Protein AF-A0A353G439-F1 (afdb_monomer)

Solvent-accessible surface area (backbone atoms only — not comparable to full-atom values): 20086 Å² total; per-residue (Å²): 142,87,86,81,82,80,86,76,83,89,72,78,93,65,82,60,72,50,74,64,56,50,52,54,50,43,71,48,48,60,77,42,86,44,62,71,59,38,30,49,54,50,40,60,53,49,71,49,45,59,80,90,46,37,65,60,53,50,52,52,36,30,49,36,30,75,79,47,59,76,86,71,55,70,69,58,52,60,72,68,61,80,51,71,68,58,51,54,52,49,53,51,50,39,49,52,51,17,44,70,47,96,51,65,31,35,32,37,30,24,46,76,81,19,54,46,61,47,54,44,51,17,47,21,67,46,69,72,24,46,78,47,33,41,51,36,52,34,74,39,56,65,52,30,35,78,74,33,40,55,72,58,50,35,48,76,29,69,65,12,44,40,53,58,31,66,43,89,64,34,27,30,27,73,36,58,40,59,47,42,78,66,53,30,50,48,30,62,52,51,51,39,47,41,36,38,24,34,40,37,45,49,40,26,50,56,54,45,51,55,46,55,44,53,54,63,74,73,53,92,58,65,81,62,46,39,40,66,71,72,56,65,88,62,50,76,76,49,56,69,68,61,45,53,46,51,48,40,73,67,41,46,65,51,53,51,48,32,55,40,24,42,53,50,36,37,76,71,65,58,40,82,64,46,82,39,41,28,73,63,40,69,65,41,57,40,60,60,43,25,48,57,48,38,64,73,68,67,54,91,85,58,62,56,62,50,36,16,50,37,68,64,59,57,90,54,25,73,83,48,66,44,82,80,85,70,81,71,66,26,74,75,53,54,66,71,54,50,52,52,45,50,59,57,52,59,77,45,60,90,74,48,88,57,43,65,42,72,71,108

Structure (mmCIF, N/CA/C/O backbone):
data_AF-A0A353G439-F1
#
_entry.id   AF-A0A353G439-F1
#
loop_
_atom_site.group_PDB
_atom_site.id
_atom_site.type_symbol
_atom_site.label_atom_id
_atom_site.label_alt_id
_atom_site.label_comp_id
_atom_site.label_asym_id
_atom_site.label_entity_id
_atom_site.label_seq_id
_atom_site.pdbx_PDB_ins_code
_atom_site.Cartn_x
_atom_site.Cartn_y
_atom_site.Cartn_z
_atom_site.occupancy
_atom_site.B_iso_or_equiv
_atom_site.auth_seq_id
_atom_site.auth_comp_id
_atom_site.auth_asym_id
_atom_site.auth_atom_id
_atom_site.pdbx_PDB_model_num
ATOM 1 N N . MET A 1 1 ? -25.178 8.206 33.529 1.00 35.28 1 MET A N 1
ATOM 2 C CA . MET A 1 1 ? -24.673 9.279 34.412 1.00 35.28 1 MET A CA 1
ATOM 3 C C . MET A 1 1 ? -23.913 10.261 33.529 1.00 35.28 1 MET A C 1
ATOM 5 O O . MET A 1 1 ? -22.752 10.033 33.247 1.00 35.28 1 MET A O 1
ATOM 9 N N . ASN A 1 2 ? -24.613 11.267 33.000 1.00 40.41 2 ASN A N 1
ATOM 10 C CA . ASN A 1 2 ? -24.097 12.277 32.068 1.00 40.41 2 ASN A CA 1
ATOM 11 C C . ASN A 1 2 ? -24.432 13.646 32.660 1.00 40.41 2 ASN A C 1
ATOM 13 O O . ASN A 1 2 ? -25.594 14.045 32.604 1.00 40.41 2 ASN A O 1
ATOM 17 N N . LYS A 1 3 ? -23.462 14.350 33.251 1.00 44.62 3 LYS A N 1
ATOM 18 C CA . LYS A 1 3 ? -23.609 15.774 33.579 1.00 44.62 3 LYS A CA 1
ATOM 19 C C . LYS A 1 3 ? -22.271 16.506 33.467 1.00 44.62 3 LYS A C 1
ATOM 21 O O . LYS A 1 3 ? -21.298 16.107 34.090 1.00 44.62 3 LYS A O 1
ATOM 26 N N . HIS A 1 4 ? -22.349 17.617 32.731 1.00 39.75 4 HIS A N 1
ATOM 27 C CA . HIS A 1 4 ? -21.435 18.761 32.653 1.00 39.75 4 HIS A CA 1
ATOM 28 C C . HIS A 1 4 ? -20.264 18.678 31.670 1.00 39.75 4 HIS A C 1
ATOM 30 O O . HIS A 1 4 ? -19.109 18.594 32.055 1.00 39.75 4 HIS A O 1
ATOM 36 N N . ILE A 1 5 ? -20.595 18.875 30.389 1.00 48.25 5 ILE A N 1
ATOM 37 C CA . ILE A 1 5 ? -19.750 19.676 29.495 1.00 48.25 5 ILE A CA 1
ATOM 38 C C . ILE A 1 5 ? -20.091 21.145 29.798 1.00 48.25 5 ILE A C 1
ATOM 40 O O . ILE A 1 5 ? -21.263 21.532 29.742 1.00 48.25 5 ILE A O 1
ATOM 44 N N . GLY A 1 6 ? -19.100 21.931 30.221 1.00 42.38 6 GLY A N 1
ATOM 45 C CA . GLY A 1 6 ? -19.269 23.333 30.605 1.00 42.38 6 GLY A CA 1
ATOM 46 C C . GLY A 1 6 ? -19.751 24.201 29.439 1.00 42.38 6 GLY A C 1
ATOM 47 O O . GLY A 1 6 ? -19.203 24.146 28.341 1.00 42.38 6 GLY A O 1
ATOM 48 N N . ARG A 1 7 ? -20.789 25.014 29.679 1.00 41.69 7 ARG A N 1
ATOM 49 C CA . ARG A 1 7 ? -21.275 26.024 28.727 1.00 41.69 7 ARG A CA 1
ATOM 50 C C . ARG A 1 7 ? -20.233 27.135 28.586 1.00 41.69 7 ARG A C 1
ATOM 52 O O . ARG A 1 7 ? -20.019 27.901 29.522 1.00 41.69 7 ARG A O 1
ATOM 59 N N . ILE A 1 8 ? -19.629 27.235 27.406 1.00 48.81 8 ILE A N 1
ATOM 60 C CA . ILE A 1 8 ? -18.858 28.403 26.973 1.00 48.81 8 ILE A CA 1
ATOM 61 C C . ILE A 1 8 ? -19.864 29.497 26.581 1.00 48.81 8 ILE A C 1
ATOM 63 O O . ILE A 1 8 ? -20.831 29.233 25.868 1.00 48.81 8 ILE A O 1
ATOM 67 N N . GLY A 1 9 ? -19.681 30.703 27.122 1.00 47.03 9 GLY A N 1
ATOM 68 C CA . GLY A 1 9 ? -20.583 31.840 26.943 1.00 47.03 9 GLY A CA 1
ATOM 69 C C . GLY A 1 9 ? -20.563 32.436 25.531 1.00 47.03 9 GLY A C 1
ATOM 70 O O . GLY A 1 9 ? -19.528 32.443 24.871 1.00 47.03 9 GLY A O 1
ATOM 71 N N . PHE A 1 10 ? -21.723 32.988 25.154 1.00 46.75 10 PHE A N 1
ATOM 72 C CA . PHE A 1 10 ? -22.072 33.669 23.899 1.00 46.75 10 PHE A CA 1
ATOM 73 C C . PHE A 1 10 ? -22.135 32.778 22.650 1.00 46.75 10 PHE A C 1
ATOM 75 O O . PHE A 1 10 ? -21.261 32.819 21.790 1.00 46.75 10 PHE A O 1
ATOM 82 N N . ALA A 1 11 ? -23.238 32.038 22.506 1.00 44.53 11 ALA A N 1
ATOM 83 C CA . ALA A 1 11 ? -23.670 31.512 21.216 1.00 44.53 11 ALA A CA 1
ATOM 84 C C . ALA A 1 11 ? -24.973 32.212 20.814 1.00 44.53 11 ALA A C 1
ATOM 86 O O . ALA A 1 11 ? -25.943 32.204 21.571 1.00 44.53 11 ALA A O 1
ATOM 87 N N . LEU A 1 12 ? -24.970 32.826 19.629 1.00 49.53 12 LEU A N 1
ATOM 88 C CA . LEU A 1 12 ? -26.184 33.025 18.841 1.00 49.53 12 LEU A CA 1
ATOM 89 C C . LEU A 1 12 ? -26.948 31.690 18.823 1.00 49.53 12 LEU A C 1
ATOM 91 O O . LEU A 1 12 ? -26.308 30.642 18.713 1.00 49.53 12 LEU A O 1
ATOM 95 N N . GLU A 1 13 ? -28.274 31.722 18.969 1.00 55.84 13 GLU A N 1
ATOM 96 C CA . GLU A 1 13 ? -29.143 30.548 18.809 1.00 55.84 13 GLU A CA 1
ATOM 97 C C . GLU A 1 13 ? -29.059 30.062 17.355 1.00 55.84 13 GLU A C 1
ATOM 99 O O . GLU A 1 13 ? -29.887 30.384 16.512 1.00 55.84 13 GLU A O 1
ATOM 104 N N . CYS A 1 14 ? -27.984 29.353 17.027 1.00 71.00 14 CYS A N 1
ATOM 105 C CA . CYS A 1 14 ? -27.866 28.614 15.787 1.00 71.00 14 CYS A CA 1
ATOM 106 C C . CYS A 1 14 ? -28.557 27.270 15.993 1.00 71.00 14 CYS A C 1
ATOM 108 O O . CYS A 1 14 ? -28.287 26.586 16.986 1.00 71.00 14 CYS A O 1
ATOM 110 N N . ASP A 1 15 ? -29.397 26.879 15.039 1.00 85.00 15 ASP A N 1
ATOM 111 C CA . ASP A 1 15 ? -29.983 25.546 15.024 1.00 85.00 15 ASP A CA 1
ATOM 112 C C . ASP A 1 15 ? -28.884 24.467 15.084 1.00 85.00 15 ASP A C 1
ATOM 114 O O . ASP A 1 15 ? -27.789 24.645 14.516 1.00 85.00 15 ASP A O 1
ATOM 118 N N . PRO A 1 16 ? -29.138 23.350 15.793 1.00 88.06 16 PRO A N 1
ATOM 119 C CA . PRO A 1 16 ? -28.196 22.245 15.840 1.00 88.06 16 PRO A CA 1
ATOM 120 C C . PRO A 1 16 ? -27.954 21.714 14.417 1.00 88.06 16 PRO A C 1
ATOM 122 O O . PRO A 1 16 ? -28.902 21.635 13.633 1.00 88.06 16 PRO A O 1
ATOM 125 N N . PRO A 1 17 ? -26.712 21.324 14.075 1.00 91.88 17 PRO A N 1
ATOM 126 C CA . PRO A 1 17 ? -26.417 20.720 12.783 1.00 91.88 17 PRO A CA 1
ATOM 127 C C . PRO A 1 17 ? -27.313 19.507 12.516 1.00 91.88 17 PRO A C 1
ATOM 129 O O . PRO A 1 17 ? -27.491 18.642 13.378 1.00 91.88 17 PRO A O 1
ATOM 132 N N . SER A 1 18 ? -27.846 19.430 11.304 1.00 94.25 18 SER A N 1
ATOM 133 C CA . SER A 1 18 ? -28.530 18.252 10.784 1.00 94.25 18 SER A CA 1
ATOM 134 C C . SER A 1 18 ? -27.573 17.060 10.658 1.00 94.25 18 SER A C 1
ATOM 136 O O . SER A 1 18 ? -26.350 17.203 10.616 1.00 94.25 18 SER A O 1
ATOM 138 N N . HIS A 1 19 ? -28.131 15.852 10.549 1.00 93.38 19 HIS A N 1
ATOM 139 C CA . HIS A 1 19 ? -27.328 14.641 10.363 1.00 93.38 19 HIS A CA 1
ATOM 140 C C . HIS A 1 19 ? -26.465 14.698 9.091 1.00 93.38 19 HIS A C 1
ATOM 142 O O . HIS A 1 19 ? -25.301 14.304 9.122 1.00 93.38 19 HIS A O 1
ATOM 148 N N . GLN A 1 20 ? -27.005 15.248 7.999 1.00 94.75 20 GLN A N 1
ATOM 149 C CA . GLN A 1 20 ? -26.262 15.409 6.751 1.00 94.75 20 GLN A CA 1
ATOM 150 C C . GLN A 1 20 ? -25.093 16.387 6.915 1.00 94.75 20 GLN A C 1
ATOM 152 O O . GLN A 1 20 ? -23.986 16.075 6.494 1.00 94.75 20 GLN A O 1
ATOM 157 N N . GLU A 1 21 ? -25.293 17.515 7.607 1.00 94.62 21 GLU A N 1
ATOM 158 C CA . GLU A 1 21 ? -24.204 18.462 7.885 1.00 94.62 21 GLU A CA 1
ATOM 159 C C . GLU A 1 21 ? -23.076 17.832 8.714 1.00 94.62 21 GLU A C 1
ATOM 161 O O . GLU A 1 21 ? -21.910 18.163 8.507 1.00 94.62 21 GLU A O 1
ATOM 166 N N . ILE A 1 22 ? -23.397 16.920 9.640 1.00 94.31 22 ILE A N 1
ATOM 167 C CA . ILE A 1 22 ? -22.391 16.169 10.409 1.00 94.31 22 ILE A CA 1
ATOM 168 C C . ILE A 1 22 ? -21.574 15.265 9.485 1.00 94.31 22 ILE A C 1
ATOM 170 O O . ILE A 1 22 ? -20.343 15.294 9.545 1.00 94.31 22 ILE A O 1
ATOM 174 N N . ILE A 1 23 ? -22.240 14.498 8.618 1.00 92.31 23 ILE A N 1
ATOM 175 C CA . ILE A 1 23 ? -21.575 13.621 7.645 1.00 92.31 23 ILE A CA 1
ATOM 176 C C . ILE A 1 23 ? -20.673 14.441 6.720 1.00 92.31 23 ILE A C 1
ATOM 178 O O . ILE A 1 23 ? -19.486 14.135 6.599 1.00 92.31 23 ILE A O 1
ATOM 182 N N . ASP A 1 24 ? -21.208 15.506 6.124 1.00 93.38 24 ASP A N 1
ATOM 183 C CA . ASP A 1 24 ? -20.484 16.363 5.184 1.00 93.38 24 ASP A CA 1
ATOM 184 C C . ASP A 1 24 ? -19.265 17.010 5.853 1.00 93.38 24 ASP A C 1
ATOM 186 O O . ASP A 1 24 ? -18.182 17.084 5.268 1.00 93.38 24 ASP A O 1
ATOM 190 N N . PHE A 1 25 ? -19.410 17.439 7.110 1.00 94.06 25 PHE A N 1
ATOM 191 C CA . PHE A 1 25 ? -18.309 18.021 7.864 1.00 94.06 25 PHE A CA 1
ATOM 192 C C . PHE A 1 25 ? -17.193 17.004 8.123 1.00 94.06 25 PHE A C 1
ATOM 194 O O . PHE A 1 25 ? -16.028 17.301 7.857 1.00 94.06 25 PHE A O 1
ATOM 201 N N . ILE A 1 26 ? -17.536 15.801 8.596 1.00 91.31 26 ILE A N 1
ATOM 202 C CA . ILE A 1 26 ? -16.568 14.725 8.855 1.00 91.31 26 ILE A CA 1
ATOM 203 C C . ILE A 1 26 ? -15.839 14.339 7.562 1.00 91.31 26 ILE A C 1
ATOM 205 O O . ILE A 1 26 ? -14.613 14.224 7.559 1.00 91.31 26 ILE A O 1
ATOM 209 N N . GLN A 1 27 ? -16.569 14.203 6.452 1.00 87.56 27 GLN A N 1
ATOM 210 C CA . GLN A 1 27 ? -16.003 13.890 5.137 1.00 87.56 27 GLN A CA 1
ATOM 211 C C . GLN A 1 27 ? -15.126 15.020 4.576 1.00 87.56 27 GLN A C 1
ATOM 213 O O . GLN A 1 27 ? -14.190 14.754 3.825 1.00 87.56 27 GLN A O 1
ATOM 218 N N . GLY A 1 28 ? -15.390 16.273 4.956 1.00 88.06 28 GLY A N 1
ATOM 219 C CA . GLY A 1 28 ? -14.605 17.439 4.553 1.00 88.06 28 GLY A CA 1
ATOM 220 C C . GLY A 1 28 ? -13.336 17.685 5.379 1.00 88.06 28 GLY A C 1
ATOM 221 O O . GLY A 1 28 ? -12.450 18.410 4.922 1.00 88.06 28 GLY A O 1
ATOM 222 N N . LEU A 1 29 ? -13.205 17.093 6.574 1.00 86.25 29 LEU A N 1
ATOM 223 C CA . LEU A 1 29 ? -12.032 17.278 7.447 1.00 86.25 29 LEU A CA 1
ATOM 224 C C . LEU A 1 29 ? -10.689 16.944 6.775 1.00 86.25 29 LEU A C 1
ATOM 226 O O . LEU A 1 29 ? -9.772 17.759 6.910 1.00 86.25 29 LEU A O 1
ATOM 230 N N . PRO A 1 30 ? -10.545 15.825 6.034 1.00 80.94 30 PRO A N 1
ATOM 231 C CA . PRO A 1 30 ? -9.328 15.494 5.289 1.00 80.94 30 PRO A CA 1
ATOM 232 C C . PRO A 1 30 ? -8.796 16.609 4.380 1.00 80.94 30 PRO A C 1
ATOM 234 O O . PRO A 1 30 ? -7.587 16.732 4.200 1.00 80.94 30 PRO A O 1
ATOM 237 N N . ALA A 1 31 ? -9.677 17.444 3.820 1.00 79.88 31 ALA A N 1
ATOM 238 C CA . ALA A 1 31 ? -9.285 18.521 2.912 1.00 79.88 31 ALA A CA 1
ATOM 239 C C . ALA A 1 31 ? -8.626 19.715 3.634 1.00 79.88 31 ALA A C 1
ATOM 241 O O . ALA A 1 31 ? -8.048 20.599 2.997 1.00 79.88 31 ALA A O 1
ATOM 242 N N . LEU A 1 32 ? -8.692 19.769 4.968 1.00 80.62 32 LEU A N 1
ATOM 243 C CA . LEU A 1 32 ? -8.085 20.825 5.770 1.00 80.62 32 LEU A CA 1
ATOM 244 C C . LEU A 1 32 ? -6.607 20.502 6.031 1.00 80.62 32 LEU A C 1
ATOM 246 O O . LEU A 1 32 ? -6.238 20.055 7.111 1.00 80.62 32 LEU A O 1
ATOM 250 N N . GLY A 1 33 ? -5.738 20.788 5.058 1.00 67.75 33 GLY A N 1
ATOM 251 C CA . GLY A 1 33 ? -4.300 20.465 5.124 1.00 67.75 33 GLY A CA 1
ATOM 252 C C . GLY A 1 33 ? -3.505 21.110 6.276 1.00 67.75 33 GLY A C 1
ATOM 253 O O . GLY A 1 33 ? -2.339 20.786 6.481 1.00 67.75 33 GLY A O 1
ATOM 254 N N . ASN A 1 34 ? -4.107 22.015 7.056 1.00 83.25 34 ASN A N 1
ATOM 255 C CA . ASN A 1 34 ? -3.505 22.595 8.253 1.00 83.25 34 ASN A CA 1
ATOM 256 C C . ASN A 1 34 ? -4.169 22.030 9.518 1.00 83.25 34 ASN A C 1
ATOM 258 O O . ASN A 1 34 ? -5.283 22.422 9.866 1.00 83.25 34 ASN A O 1
ATOM 262 N N . VAL A 1 35 ? -3.441 21.185 10.260 1.00 86.38 35 VAL A N 1
ATOM 263 C CA . VAL A 1 35 ? -3.923 20.534 11.496 1.00 86.38 35 VAL A CA 1
ATOM 264 C C . VAL A 1 35 ? -4.470 21.541 12.513 1.00 86.38 35 VAL A C 1
ATOM 266 O O . VAL A 1 35 ? -5.508 21.305 13.125 1.00 86.38 35 VAL A O 1
ATOM 269 N N . ARG A 1 36 ? -3.827 22.705 12.678 1.00 88.19 36 ARG A N 1
ATOM 270 C CA . ARG A 1 36 ? -4.295 23.737 13.620 1.00 88.19 36 ARG A CA 1
ATOM 271 C C . ARG A 1 36 ? -5.634 24.325 13.177 1.00 88.19 36 ARG A C 1
ATOM 273 O O . ARG A 1 36 ? -6.514 24.530 14.012 1.00 88.19 36 ARG A O 1
ATOM 280 N N . GLN A 1 37 ? -5.787 24.602 11.884 1.00 89.06 37 GLN A N 1
ATOM 281 C CA . GLN A 1 37 ? -7.042 25.101 11.321 1.00 89.06 37 GLN A CA 1
ATOM 282 C C . GLN A 1 37 ? -8.147 24.046 11.409 1.00 89.06 37 GLN A C 1
ATOM 284 O O . GLN A 1 37 ? -9.270 24.379 11.782 1.00 89.06 37 GLN A O 1
ATOM 289 N N . MET A 1 38 ? -7.820 22.787 11.119 1.00 91.62 38 MET A N 1
ATOM 290 C CA . MET A 1 38 ? -8.728 21.654 11.247 1.00 91.62 38 MET A CA 1
ATOM 291 C C . MET A 1 38 ? -9.221 21.495 12.688 1.00 91.62 38 MET A C 1
ATOM 293 O O . MET A 1 38 ? -10.428 21.492 12.910 1.00 91.62 38 MET A O 1
ATOM 297 N N . CYS A 1 39 ? -8.328 21.451 13.682 1.00 92.62 39 CYS A N 1
ATOM 298 C CA . CYS A 1 39 ? -8.733 21.336 15.086 1.00 92.62 39 CYS A CA 1
ATOM 299 C C . CYS A 1 39 ? -9.575 22.534 15.548 1.00 92.62 39 CYS A C 1
ATOM 301 O O . CYS A 1 39 ? -10.519 22.353 16.317 1.00 92.62 39 CYS A O 1
ATOM 303 N N . LYS A 1 40 ? -9.271 23.750 15.066 1.00 91.62 40 LYS A N 1
ATOM 304 C CA . LYS A 1 40 ? -10.079 24.946 15.346 1.00 91.62 40 LYS A CA 1
ATOM 305 C C . LYS A 1 40 ? -11.499 24.798 14.788 1.00 91.62 40 LYS A C 1
ATOM 307 O O . LYS A 1 40 ? -12.444 24.856 15.566 1.00 91.62 40 LYS A O 1
ATOM 312 N N . LYS A 1 41 ? -11.636 24.543 13.481 1.00 93.06 41 LYS A N 1
ATOM 313 C CA . LYS A 1 41 ? -12.941 24.353 12.822 1.00 93.06 41 LYS A CA 1
ATOM 314 C C . LYS A 1 41 ? -13.726 23.200 13.439 1.00 93.06 41 LYS A C 1
ATOM 316 O O . LYS A 1 41 ? -14.925 23.314 13.652 1.00 93.06 41 LYS A O 1
ATOM 321 N N . GLY A 1 42 ? -13.045 22.103 13.761 1.00 94.31 42 GLY A N 1
ATOM 322 C CA . GLY A 1 42 ? -13.655 20.959 14.422 1.00 94.31 42 GLY A CA 1
ATOM 323 C C . GLY A 1 42 ? -14.184 21.293 15.814 1.00 94.31 42 GLY A C 1
ATOM 324 O O . GLY A 1 42 ? -15.305 20.931 16.141 1.00 94.31 42 GLY A O 1
ATOM 325 N N . SER A 1 43 ? -13.429 22.055 16.610 1.00 92.81 43 SER A N 1
ATOM 326 C CA . SER A 1 43 ? -13.891 22.504 17.932 1.00 92.81 43 SER A CA 1
ATOM 327 C C . SER A 1 43 ? -15.095 23.451 17.827 1.00 92.81 43 SER A C 1
ATOM 329 O O . SER A 1 43 ? -16.034 23.336 18.608 1.00 92.81 43 SER A O 1
ATOM 331 N N . GLU A 1 44 ? -15.091 24.360 16.846 1.00 93.19 44 GLU A N 1
ATOM 332 C CA . GLU A 1 44 ? -16.220 25.258 16.555 1.00 93.19 44 GLU A CA 1
ATOM 333 C C . GLU A 1 44 ? -17.472 24.481 16.119 1.00 93.19 44 GLU A C 1
ATOM 335 O O . GLU A 1 44 ? -18.581 24.816 16.530 1.00 93.19 44 GLU A O 1
ATOM 340 N N . PHE A 1 45 ? -17.301 23.415 15.333 1.00 94.88 45 PHE A N 1
ATOM 341 C CA . PHE A 1 45 ? -18.394 22.535 14.930 1.00 94.88 45 PHE A CA 1
ATOM 342 C C . PHE A 1 45 ? -18.977 21.764 16.120 1.00 94.88 45 PHE A C 1
ATOM 344 O O . PHE A 1 45 ? -20.189 21.785 16.330 1.00 94.88 45 PHE A O 1
ATOM 351 N N . LEU A 1 46 ? -18.123 21.154 16.950 1.00 94.62 46 LEU A N 1
ATOM 352 C CA . LEU A 1 46 ? -18.546 20.407 18.140 1.00 94.62 46 LEU A CA 1
ATOM 353 C C . LEU A 1 46 ? -19.317 21.279 19.144 1.00 94.62 46 LEU A C 1
ATOM 355 O O . LEU A 1 46 ? -20.236 20.788 19.793 1.00 94.62 46 LEU A O 1
ATOM 359 N N . ALA A 1 47 ? -18.995 22.573 19.243 1.00 92.69 47 ALA A N 1
ATOM 360 C CA . ALA A 1 47 ? -19.696 23.513 20.120 1.00 92.69 47 ALA A CA 1
ATOM 361 C C . ALA A 1 47 ? -21.170 23.753 19.730 1.00 92.69 47 ALA A C 1
ATOM 363 O O . ALA A 1 47 ? -21.945 24.226 20.560 1.00 92.69 47 ALA A O 1
ATOM 364 N N . ARG A 1 48 ? -21.565 23.424 18.491 1.00 94.38 48 ARG A N 1
ATOM 365 C CA . ARG A 1 48 ? -22.950 23.526 17.997 1.00 94.38 48 ARG A CA 1
ATOM 366 C C . ARG A 1 48 ? -23.772 22.258 18.250 1.00 94.38 48 ARG A C 1
ATOM 368 O O . ARG A 1 48 ? -24.975 22.260 18.005 1.00 94.38 48 ARG A O 1
ATOM 375 N N . LEU A 1 49 ? -23.140 21.167 18.686 1.00 93.75 49 LEU A N 1
ATOM 376 C CA . LEU A 1 49 ? -23.807 19.877 18.839 1.00 93.75 49 LEU A CA 1
ATOM 377 C C . LEU A 1 49 ? -24.503 19.739 20.202 1.00 93.75 49 LEU A C 1
ATOM 379 O O . LEU A 1 49 ? -23.997 20.225 21.219 1.00 93.75 49 LEU A O 1
ATOM 383 N N . PRO A 1 50 ? -25.619 18.992 20.264 1.00 93.12 50 PRO A N 1
ATOM 384 C CA . PRO A 1 50 ? -26.176 18.514 21.524 1.00 93.12 50 PRO A CA 1
ATOM 385 C C . PRO A 1 50 ? -25.137 17.732 22.342 1.00 93.12 50 PRO A C 1
ATOM 387 O O . PRO A 1 50 ? -24.384 16.919 21.803 1.00 93.12 50 PRO A O 1
ATOM 390 N N . SER A 1 51 ? -25.112 17.923 23.665 1.00 89.12 51 SER A N 1
ATOM 391 C CA . SER A 1 51 ? -24.089 17.336 24.551 1.00 89.12 51 SER A CA 1
ATOM 392 C C . SER A 1 51 ? -24.034 15.805 24.523 1.00 89.12 51 SER A C 1
ATOM 394 O O . SER A 1 51 ? -22.974 15.227 24.752 1.00 89.12 51 SER A O 1
ATOM 396 N N . ASN A 1 52 ? -25.149 15.142 24.214 1.00 90.94 52 ASN A N 1
ATOM 397 C CA . ASN A 1 52 ? -25.226 13.691 24.057 1.00 90.94 52 ASN A CA 1
ATOM 398 C C . ASN A 1 52 ? -24.586 13.173 22.757 1.00 90.94 52 ASN A C 1
ATOM 400 O O . ASN A 1 52 ? -24.336 11.978 22.678 1.00 90.94 52 ASN A O 1
ATOM 404 N N . MET A 1 53 ? -24.317 14.041 21.775 1.00 93.50 53 MET A N 1
ATOM 405 C CA . MET A 1 53 ? -23.692 13.683 20.493 1.00 93.50 53 MET A CA 1
ATOM 406 C C . MET A 1 53 ? -22.202 14.026 20.429 1.00 93.50 53 MET A C 1
ATOM 408 O O . MET A 1 53 ? -21.483 13.480 19.597 1.00 93.50 53 MET A O 1
ATOM 412 N N . VAL A 1 54 ? -21.721 14.929 21.293 1.00 92.00 54 VAL A N 1
ATOM 413 C CA . VAL A 1 54 ? -20.351 15.467 21.214 1.00 92.00 54 VAL A CA 1
ATOM 414 C C . VAL A 1 54 ? -19.302 14.359 21.209 1.00 92.00 54 VAL A C 1
ATOM 416 O O . VAL A 1 54 ? -18.397 14.400 20.381 1.00 92.00 54 VAL A O 1
ATOM 419 N N . LEU A 1 55 ? -19.412 13.369 22.100 1.00 91.06 55 LEU A N 1
ATOM 420 C CA . LEU A 1 55 ? -18.415 12.300 22.202 1.00 91.06 55 LEU A CA 1
ATOM 421 C C . LEU A 1 55 ? -18.387 11.419 20.948 1.00 91.06 55 LEU A C 1
ATOM 423 O O . LEU A 1 55 ? -17.311 11.164 20.418 1.00 91.06 55 LEU A O 1
ATOM 427 N N . GLU A 1 56 ? -19.557 11.005 20.464 1.00 93.31 56 GLU A N 1
ATOM 428 C CA . GLU A 1 56 ? -19.703 10.178 19.263 1.00 93.31 56 GLU A CA 1
ATOM 429 C C . GLU A 1 56 ? -19.126 10.887 18.033 1.00 93.31 56 GLU A C 1
ATOM 431 O O . GLU A 1 56 ? -18.222 10.367 17.384 1.00 93.31 56 GLU A O 1
ATOM 436 N N . VAL A 1 57 ? -19.553 12.128 17.776 1.00 94.75 57 VAL A N 1
ATOM 437 C CA . VAL A 1 57 ? -19.061 12.903 16.628 1.00 94.75 57 VAL A CA 1
ATOM 438 C C . VAL A 1 57 ? -17.567 13.200 16.757 1.00 94.75 57 VAL A C 1
ATOM 440 O O . VAL A 1 57 ? -16.837 13.109 15.777 1.00 94.75 57 VAL A O 1
ATOM 443 N N . THR A 1 58 ? -17.072 13.491 17.963 1.00 94.56 58 THR A N 1
ATOM 444 C CA . THR A 1 58 ? -15.630 13.654 18.206 1.00 94.56 58 THR A CA 1
ATOM 445 C C . THR A 1 58 ? -14.856 12.392 17.827 1.00 94.56 58 THR A C 1
ATOM 447 O O . THR A 1 58 ? -13.820 12.493 17.170 1.00 94.56 58 THR A O 1
ATOM 450 N N . SER A 1 59 ? -15.343 11.212 18.225 1.00 91.88 59 SER A N 1
ATOM 451 C CA . SER A 1 59 ? -14.720 9.934 17.876 1.00 91.88 59 SER A CA 1
ATOM 452 C C . SER A 1 59 ? -14.699 9.709 16.364 1.00 91.88 59 SER A C 1
ATOM 454 O O . SER A 1 59 ? -13.647 9.354 15.835 1.00 91.88 59 SER A O 1
ATOM 456 N N . GLU A 1 60 ? -15.793 10.003 15.660 1.00 91.81 60 GLU A N 1
ATOM 457 C CA . GLU A 1 60 ? -15.857 9.911 14.194 1.00 91.81 60 GLU A CA 1
ATOM 458 C C . GLU A 1 60 ? -14.924 10.909 13.495 1.00 91.81 60 GLU A C 1
ATOM 460 O O . GLU A 1 60 ? -14.278 10.589 12.500 1.00 91.81 60 GLU A O 1
ATOM 465 N N . MET A 1 61 ? -14.763 12.116 14.035 1.00 93.38 61 MET A N 1
ATOM 466 C CA . MET A 1 61 ? -13.818 13.092 13.491 1.00 93.38 61 MET A CA 1
ATOM 467 C C . MET A 1 61 ? -12.357 12.666 13.694 1.00 93.38 61 MET A C 1
ATOM 469 O O . MET A 1 61 ? -11.545 12.805 12.779 1.00 93.38 61 MET A O 1
ATOM 473 N N . SER A 1 62 ? -12.012 12.119 14.865 1.00 91.00 62 SER A N 1
ATOM 474 C CA . SER A 1 62 ? -10.686 11.529 15.110 1.00 91.00 62 SER A CA 1
ATOM 475 C C . SER A 1 62 ? -10.458 10.284 14.249 1.00 91.00 62 SER A C 1
ATOM 477 O O . SER A 1 62 ? -9.332 10.015 13.834 1.00 91.00 62 SER A O 1
ATOM 479 N N . HIS A 1 63 ? -11.525 9.550 13.930 1.00 88.06 63 HIS A N 1
ATOM 480 C CA . HIS A 1 63 ? -11.494 8.463 12.962 1.00 88.06 63 HIS A CA 1
ATOM 481 C C . HIS A 1 63 ? -11.270 8.972 11.531 1.00 88.06 63 HIS A C 1
ATOM 483 O O . HIS A 1 63 ? -10.539 8.353 10.758 1.00 88.06 63 HIS A O 1
ATOM 489 N N . ALA A 1 64 ? -11.856 10.109 11.160 1.00 87.31 64 ALA A N 1
ATOM 490 C CA . ALA A 1 64 ? -11.675 10.711 9.844 1.00 87.31 64 ALA A CA 1
ATOM 491 C C . ALA A 1 64 ? -10.265 11.270 9.635 1.00 87.31 64 ALA A C 1
ATOM 493 O O . ALA A 1 64 ? -9.695 11.121 8.551 1.00 87.31 64 ALA A O 1
ATOM 494 N N . HIS A 1 65 ? -9.685 11.870 10.678 1.00 88.44 65 HIS A N 1
ATOM 495 C CA . HIS A 1 65 ? -8.368 12.485 10.614 1.00 88.44 65 HIS A CA 1
ATOM 496 C C . HIS A 1 65 ? -7.533 12.185 11.875 1.00 88.44 65 HIS A C 1
ATOM 498 O O . HIS A 1 65 ? -7.856 12.686 12.955 1.00 88.44 65 HIS A O 1
ATOM 504 N N . PRO A 1 66 ? -6.390 11.477 11.762 1.00 87.50 66 PRO A N 1
ATOM 505 C CA . PRO A 1 66 ? -5.658 10.948 12.922 1.00 87.50 66 PRO A CA 1
ATOM 506 C C . PRO A 1 66 ? -5.049 12.017 13.838 1.00 87.50 66 PRO A C 1
ATOM 508 O O . PRO A 1 66 ? -4.730 11.744 14.990 1.00 87.50 66 PRO A O 1
ATOM 511 N N . PHE A 1 67 ? -4.888 13.245 13.339 1.00 90.69 67 PHE A N 1
ATOM 512 C CA . PHE A 1 67 ? -4.409 14.384 14.130 1.00 90.69 67 PHE A CA 1
ATOM 513 C C . PHE A 1 67 ? -5.528 15.280 14.680 1.00 90.69 67 PHE A C 1
ATOM 515 O O . PHE A 1 67 ? -5.234 16.333 15.248 1.00 90.69 67 PHE A O 1
ATOM 522 N N . PHE A 1 68 ? -6.802 14.918 14.491 1.00 92.25 68 PHE A N 1
ATOM 523 C CA . PHE A 1 68 ? -7.894 15.658 15.109 1.00 92.25 68 PHE A CA 1
ATOM 524 C C . PHE A 1 68 ? -7.985 15.307 16.594 1.00 92.25 68 PHE A C 1
ATOM 526 O O . PHE A 1 68 ? -8.231 14.159 16.969 1.00 92.25 68 PHE A O 1
ATOM 533 N N . LEU A 1 69 ? -7.813 16.329 17.429 1.00 90.12 69 LEU A N 1
ATOM 534 C CA . LEU A 1 69 ? -7.984 16.257 18.872 1.00 90.12 69 LEU A CA 1
ATOM 535 C C . LEU A 1 69 ? -8.811 17.474 19.317 1.00 90.12 69 LEU A C 1
ATOM 537 O O . LEU A 1 69 ? -8.385 18.610 19.065 1.00 90.12 69 LEU A O 1
ATOM 541 N N . PRO A 1 70 ? -9.983 17.282 19.950 1.00 89.44 70 PRO A N 1
ATOM 542 C CA . PRO A 1 70 ? -10.793 18.395 20.427 1.00 89.44 70 PRO A CA 1
ATOM 543 C C . PRO A 1 70 ? -10.096 19.113 21.585 1.00 89.44 70 PRO A C 1
ATOM 545 O O . PRO A 1 70 ? -9.333 18.521 22.352 1.00 89.44 70 PRO A O 1
ATOM 548 N N . ARG A 1 71 ? -10.403 20.399 21.761 1.00 87.75 71 ARG A N 1
ATOM 549 C CA . ARG A 1 71 ? -10.048 21.108 22.994 1.00 87.75 71 ARG A CA 1
ATOM 550 C C . ARG A 1 71 ? -11.064 20.761 24.077 1.00 87.75 71 ARG A C 1
ATOM 552 O O . ARG A 1 71 ? -12.246 21.041 23.912 1.00 87.75 71 ARG A O 1
ATOM 559 N N . VAL A 1 72 ? -10.591 20.188 25.177 1.00 86.31 72 VAL A N 1
ATOM 560 C CA . VAL A 1 72 ? -11.391 19.883 26.370 1.00 86.31 72 VAL A CA 1
ATOM 561 C C . VAL A 1 72 ? -10.680 20.414 27.612 1.00 86.31 72 VAL A C 1
ATOM 563 O O . VAL A 1 72 ? -9.461 20.591 27.597 1.00 86.31 72 VAL A O 1
ATOM 566 N N . ASP A 1 73 ? -11.435 20.698 28.672 1.00 89.94 73 ASP A N 1
ATOM 567 C CA . ASP A 1 73 ? -10.853 21.066 29.964 1.00 89.94 73 ASP A CA 1
ATOM 568 C C . ASP A 1 73 ? -10.196 19.860 30.664 1.00 89.94 73 ASP A C 1
ATOM 570 O O . ASP A 1 73 ? -10.389 18.699 30.285 1.00 89.94 73 ASP A O 1
ATOM 574 N N . GLU A 1 74 ? -9.389 20.136 31.691 1.00 93.50 74 GLU A N 1
ATOM 575 C CA . GLU A 1 74 ? -8.645 19.104 32.423 1.00 93.50 74 GLU A CA 1
ATOM 576 C C . GLU A 1 74 ? -9.561 18.084 33.107 1.00 93.50 74 GLU A C 1
ATOM 578 O O . GLU A 1 74 ? -9.238 16.897 33.143 1.00 93.50 74 GLU A O 1
ATOM 583 N N . ALA A 1 75 ? -10.717 18.518 33.619 1.00 93.31 75 ALA A N 1
ATOM 584 C CA . ALA A 1 75 ? -11.676 17.635 34.277 1.00 93.31 75 ALA A CA 1
ATOM 585 C C . ALA A 1 75 ? -12.283 16.633 33.282 1.00 93.31 75 ALA A C 1
ATOM 587 O O . ALA A 1 75 ? -12.355 15.433 33.559 1.00 93.31 75 ALA A O 1
ATOM 588 N N . THR A 1 76 ? -12.647 17.109 32.091 1.00 88.81 76 THR A N 1
ATOM 589 C CA . THR A 1 76 ? -13.152 16.292 30.988 1.00 88.81 76 THR A CA 1
ATOM 590 C C . THR A 1 76 ? -12.068 15.327 30.517 1.00 88.81 76 THR A C 1
ATOM 592 O O . THR A 1 76 ? -12.315 14.122 30.457 1.00 88.81 76 THR A O 1
ATOM 595 N N . ALA A 1 77 ? -10.843 15.808 30.277 1.00 90.94 77 ALA A N 1
ATOM 596 C CA . ALA A 1 77 ? -9.709 14.958 29.908 1.00 90.94 77 ALA A CA 1
ATOM 597 C C . ALA A 1 77 ? -9.434 13.861 30.954 1.00 90.94 77 ALA A C 1
ATOM 599 O O . ALA A 1 77 ? -9.229 12.700 30.596 1.00 90.94 77 ALA A O 1
ATOM 600 N N . ALA A 1 78 ? -9.483 14.202 32.246 1.00 94.12 78 ALA A N 1
ATOM 601 C CA . ALA A 1 78 ? -9.309 13.248 33.337 1.00 94.12 78 ALA A CA 1
ATOM 602 C C . ALA A 1 78 ? -10.422 12.190 33.371 1.00 94.12 78 ALA A C 1
ATOM 604 O O . ALA A 1 78 ? -10.134 11.018 33.615 1.00 94.12 78 ALA A O 1
ATOM 605 N N . SER A 1 79 ? -11.670 12.572 33.082 1.00 92.69 79 SER A N 1
ATOM 606 C CA . SER A 1 79 ? -12.799 11.632 33.025 1.00 92.69 79 SER A CA 1
ATOM 607 C C . SER A 1 79 ? -12.768 10.693 31.811 1.00 92.69 79 SER A C 1
ATOM 609 O O . SER A 1 79 ? -13.295 9.586 31.890 1.00 92.69 79 SER A O 1
ATOM 611 N N . LEU A 1 80 ? -12.111 11.095 30.716 1.00 90.88 80 LEU A N 1
ATOM 612 C CA . LEU A 1 80 ? -11.921 10.289 29.500 1.00 90.88 80 LEU A CA 1
ATOM 613 C C . LEU A 1 80 ? -10.638 9.442 29.520 1.00 90.88 80 LEU A C 1
ATOM 615 O O . LEU A 1 80 ? -10.326 8.755 28.545 1.00 90.88 80 LEU A O 1
ATOM 619 N N . LYS A 1 81 ? -9.866 9.492 30.608 1.00 93.69 81 LYS A N 1
ATOM 620 C CA . LYS A 1 81 ? -8.588 8.789 30.718 1.00 93.69 81 LYS A CA 1
ATOM 621 C C . LYS A 1 81 ? -8.774 7.276 30.576 1.00 93.69 81 LYS A C 1
ATOM 623 O O . LYS A 1 81 ? -9.439 6.644 31.393 1.00 93.69 81 LYS A O 1
ATOM 628 N N . ILE A 1 82 ? -8.082 6.683 29.603 1.00 95.50 82 ILE A N 1
ATOM 629 C CA . ILE A 1 82 ? -7.982 5.227 29.451 1.00 95.50 82 ILE A CA 1
ATOM 630 C C . ILE A 1 82 ? -6.753 4.683 30.188 1.00 95.50 82 ILE A C 1
ATOM 632 O O . ILE A 1 82 ? -5.667 5.265 30.155 1.00 95.50 82 ILE A O 1
ATOM 636 N N . GLY A 1 83 ? -6.917 3.554 30.876 1.00 97.19 83 GLY A N 1
ATOM 637 C CA . GLY A 1 83 ? -5.808 2.842 31.515 1.00 97.19 83 GLY A CA 1
ATOM 638 C C . GLY A 1 83 ? -5.102 1.886 30.549 1.00 97.19 83 GLY A C 1
ATOM 639 O O . GLY A 1 83 ? -5.722 1.365 29.626 1.00 97.19 83 GLY A O 1
ATOM 640 N N . MET A 1 84 ? -3.827 1.568 30.805 1.00 97.31 84 MET A N 1
ATOM 641 C CA . MET A 1 84 ? -3.061 0.629 29.966 1.00 97.31 84 MET A CA 1
ATOM 642 C C . MET A 1 84 ? -3.744 -0.742 29.841 1.00 97.31 84 MET A C 1
ATOM 644 O O . MET A 1 84 ? -3.822 -1.302 28.754 1.00 97.31 84 MET A O 1
ATOM 648 N N . ARG A 1 85 ? -4.305 -1.265 30.940 1.00 98.00 85 ARG A N 1
ATOM 649 C CA . ARG A 1 85 ? -5.042 -2.538 30.928 1.00 98.00 85 ARG A CA 1
ATOM 650 C C . ARG A 1 85 ? -6.247 -2.495 29.986 1.00 98.00 85 ARG A C 1
ATOM 652 O O . ARG A 1 85 ? -6.426 -3.419 29.203 1.00 98.00 85 ARG A O 1
ATOM 659 N N . GLN A 1 86 ? -7.030 -1.417 30.048 1.00 97.44 86 GLN A N 1
ATOM 660 C CA . GLN A 1 86 ? -8.184 -1.214 29.173 1.00 97.44 86 GLN A CA 1
ATOM 661 C C . GLN A 1 86 ? -7.745 -1.105 27.709 1.00 97.44 86 GLN A C 1
ATOM 663 O O . GLN A 1 86 ? -8.343 -1.735 26.847 1.00 97.44 86 GLN A O 1
ATOM 668 N N . PHE A 1 87 ? -6.673 -0.360 27.429 1.00 96.50 87 PHE A N 1
ATOM 669 C CA . PHE A 1 87 ? -6.121 -0.238 26.081 1.00 96.50 87 PHE A CA 1
ATOM 670 C C . PHE A 1 87 ? -5.676 -1.592 25.508 1.00 96.50 87 PHE A C 1
ATOM 672 O O . PHE A 1 87 ? -6.100 -1.964 24.417 1.00 96.50 87 PHE A O 1
ATOM 679 N N . VAL A 1 88 ? -4.875 -2.360 26.254 1.00 97.75 88 VAL A N 1
ATOM 680 C CA . VAL A 1 88 ? -4.389 -3.680 25.812 1.00 97.75 88 VAL A CA 1
ATOM 681 C C . VAL A 1 88 ? -5.548 -4.655 25.595 1.00 97.75 88 VAL A C 1
ATOM 683 O O . VAL A 1 88 ? -5.555 -5.390 24.609 1.00 97.75 88 VAL A O 1
ATOM 686 N N . GLU A 1 89 ? -6.548 -4.640 26.478 1.00 98.12 89 GLU A N 1
ATOM 687 C CA . GLU A 1 89 ? -7.762 -5.444 26.324 1.00 98.12 89 GLU A CA 1
ATOM 688 C C . GLU A 1 89 ? -8.534 -5.075 25.049 1.00 98.12 89 GLU A C 1
ATOM 690 O O . GLU A 1 89 ? -8.932 -5.970 24.302 1.00 98.12 89 GLU A O 1
ATOM 695 N N . LEU A 1 90 ? -8.711 -3.778 24.768 1.00 97.12 90 LEU A N 1
ATOM 696 C CA . LEU A 1 90 ? -9.376 -3.303 23.553 1.00 97.12 90 LEU A CA 1
ATOM 697 C C . LEU A 1 90 ? -8.618 -3.735 22.297 1.00 97.12 90 LEU A C 1
ATOM 699 O O . LEU A 1 90 ? -9.223 -4.311 21.400 1.00 97.12 90 LEU A O 1
ATOM 703 N N . VAL A 1 91 ? -7.296 -3.543 22.250 1.00 97.50 91 VAL A N 1
ATOM 704 C CA . VAL A 1 91 ? -6.465 -3.973 21.111 1.00 97.50 91 VAL A CA 1
ATOM 705 C C . VAL A 1 91 ? -6.574 -5.481 20.888 1.00 97.50 91 VAL A C 1
ATOM 707 O O . VAL A 1 91 ? -6.756 -5.924 19.755 1.00 97.50 91 VAL A O 1
ATOM 710 N N . MET A 1 92 ? -6.511 -6.279 21.957 1.00 98.06 92 MET A N 1
ATOM 711 C CA . MET A 1 92 ? -6.673 -7.731 21.877 1.00 98.06 92 MET A CA 1
ATOM 712 C C . MET A 1 92 ? -8.044 -8.115 21.303 1.00 98.06 92 MET A C 1
ATOM 714 O O . MET A 1 92 ? -8.105 -8.925 20.380 1.00 98.06 92 MET A O 1
ATOM 718 N N . ARG A 1 93 ? -9.131 -7.492 21.776 1.00 98.00 93 ARG A N 1
ATOM 719 C CA . ARG A 1 93 ? -10.482 -7.729 21.242 1.00 98.00 93 ARG A CA 1
ATOM 720 C C . ARG A 1 93 ? -10.593 -7.340 19.774 1.00 98.00 93 ARG A C 1
ATOM 722 O O . ARG A 1 93 ? -11.145 -8.106 18.997 1.00 98.00 93 ARG A O 1
ATOM 729 N N . CYS A 1 94 ? -10.033 -6.200 19.380 1.00 97.75 94 CYS A N 1
ATOM 730 C CA . CYS A 1 94 ? -10.026 -5.766 17.987 1.00 97.75 94 CYS A CA 1
ATOM 731 C C . CYS A 1 94 ? -9.283 -6.763 17.084 1.00 97.75 94 CYS A C 1
ATOM 733 O O . CYS A 1 94 ? -9.788 -7.104 16.017 1.00 97.75 94 CYS A O 1
ATOM 735 N N . ARG A 1 95 ? -8.135 -7.292 17.532 1.00 97.94 95 ARG A N 1
ATOM 736 C CA . ARG A 1 95 ? -7.402 -8.354 16.821 1.00 97.94 95 ARG A CA 1
ATOM 737 C C . ARG A 1 95 ? -8.227 -9.629 16.689 1.00 97.94 95 ARG A C 1
ATOM 739 O O . ARG A 1 95 ? -8.284 -10.184 15.599 1.00 97.94 95 ARG A O 1
ATOM 746 N N . LEU A 1 96 ? -8.883 -10.071 17.765 1.00 97.50 96 LEU A N 1
ATOM 747 C CA . LEU A 1 96 ? -9.762 -11.245 17.726 1.00 97.50 96 LEU A CA 1
ATOM 748 C C . LEU A 1 96 ? -10.916 -11.048 16.740 1.00 97.50 96 LEU A C 1
ATOM 750 O O . LEU A 1 96 ? -11.143 -11.908 15.893 1.00 97.50 96 LEU A O 1
ATOM 754 N N . THR A 1 97 ? -11.608 -9.909 16.808 1.00 96.50 97 THR A N 1
ATOM 755 C CA . THR A 1 97 ? -12.695 -9.582 15.878 1.00 96.50 97 THR A CA 1
ATOM 756 C C . THR A 1 97 ? -12.203 -9.604 14.435 1.00 96.50 97 THR A C 1
ATOM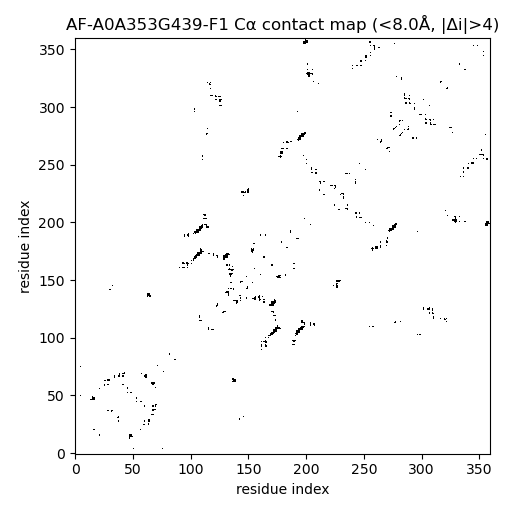 758 O O . THR A 1 97 ? -12.828 -10.239 13.592 1.00 96.50 97 THR A O 1
ATOM 761 N N . ALA A 1 98 ? -11.065 -8.967 14.154 1.00 95.81 98 ALA A N 1
ATOM 762 C CA . ALA A 1 98 ? -10.512 -8.904 12.808 1.00 95.81 98 ALA A CA 1
ATOM 763 C C . ALA A 1 98 ? -10.053 -10.276 12.284 1.00 95.81 98 ALA A C 1
ATOM 765 O O . ALA A 1 98 ? -10.311 -10.595 11.127 1.00 95.81 98 ALA A O 1
ATOM 766 N N . ASN A 1 99 ? -9.412 -11.093 13.126 1.00 96.06 99 ASN A N 1
ATOM 767 C CA . ASN A 1 99 ? -8.920 -12.425 12.761 1.00 96.06 99 ASN A CA 1
ATOM 768 C C . ASN A 1 99 ? -10.057 -13.419 12.482 1.00 96.06 99 ASN A C 1
ATOM 770 O O . ASN A 1 99 ? -9.950 -14.239 11.574 1.00 96.06 99 ASN A O 1
ATOM 774 N N . HIS A 1 100 ? -11.150 -13.339 13.244 1.00 94.56 100 HIS A N 1
ATOM 775 C CA . HIS A 1 100 ? -12.298 -14.238 13.101 1.00 94.56 100 HIS A CA 1
ATOM 776 C C . HIS A 1 100 ? -13.369 -13.728 12.129 1.00 94.56 100 HIS A C 1
ATOM 778 O O . HIS A 1 100 ? -14.372 -14.412 11.897 1.00 94.56 100 HIS A O 1
ATOM 784 N N . ALA A 1 101 ? -13.180 -12.545 11.546 1.00 91.31 101 ALA A N 1
ATOM 785 C CA . ALA A 1 101 ? -14.082 -12.025 10.539 1.00 91.31 101 ALA A CA 1
ATOM 786 C C . ALA A 1 101 ? -13.969 -12.869 9.257 1.00 91.31 101 ALA A C 1
ATOM 788 O O . ALA A 1 101 ? -12.898 -12.990 8.665 1.00 91.31 101 ALA A O 1
ATOM 789 N N . LYS A 1 102 ? -15.089 -13.440 8.799 1.00 90.19 102 LYS A N 1
ATOM 790 C CA . LYS A 1 102 ? -15.170 -14.185 7.531 1.00 90.19 102 LYS A CA 1
ATOM 791 C C . LYS A 1 102 ? -15.192 -13.217 6.342 1.00 90.19 102 LYS A C 1
ATOM 793 O O . LYS A 1 102 ? -16.217 -13.066 5.684 1.00 90.19 102 LYS A O 1
ATOM 798 N N . LYS A 1 103 ? -14.078 -12.518 6.124 1.00 91.75 103 LYS A N 1
ATOM 799 C CA . LYS A 1 103 ? -13.915 -11.484 5.095 1.00 91.75 103 LYS A CA 1
ATOM 800 C C . LYS A 1 103 ? -12.900 -11.897 4.039 1.00 91.75 103 LYS A C 1
ATOM 802 O O . LYS A 1 103 ? -11.974 -12.660 4.302 1.00 91.75 103 LYS A O 1
ATOM 807 N N . THR A 1 104 ? -13.048 -11.324 2.854 1.00 93.88 104 THR A N 1
ATOM 808 C CA . THR A 1 104 ? -12.098 -11.444 1.748 1.00 93.88 104 THR A CA 1
ATOM 809 C C . THR A 1 104 ? -11.222 -10.198 1.723 1.00 93.88 104 THR A C 1
ATOM 811 O O . THR A 1 104 ? -11.477 -9.251 0.987 1.00 93.88 104 THR A O 1
ATOM 814 N N . ASN A 1 105 ? -10.201 -10.177 2.576 1.00 96.94 105 ASN A N 1
ATOM 815 C CA . ASN A 1 105 ? -9.253 -9.069 2.642 1.00 96.94 105 ASN A CA 1
ATOM 816 C C . ASN A 1 105 ? -8.099 -9.332 1.674 1.00 96.94 105 ASN A C 1
ATOM 818 O O . ASN A 1 105 ? -7.421 -10.355 1.783 1.00 96.94 105 ASN A O 1
ATOM 822 N N . ILE A 1 106 ? -7.857 -8.416 0.741 1.00 98.06 106 ILE A N 1
ATOM 823 C CA . ILE A 1 106 ? -6.814 -8.563 -0.277 1.00 98.06 106 ILE A CA 1
ATOM 824 C C . ILE A 1 106 ? -5.809 -7.422 -0.159 1.00 98.06 106 ILE A C 1
ATOM 826 O O . ILE A 1 106 ? -6.182 -6.250 -0.089 1.00 98.06 106 ILE A O 1
ATOM 830 N N . LEU A 1 107 ? -4.523 -7.769 -0.200 1.00 98.56 107 LEU A N 1
ATOM 831 C CA . LEU A 1 107 ? -3.437 -6.816 -0.396 1.00 98.56 107 LEU A CA 1
ATOM 832 C C . LEU A 1 107 ? -2.833 -7.018 -1.784 1.00 98.56 107 LEU A C 1
ATOM 834 O O . LEU A 1 107 ? -2.175 -8.021 -2.031 1.00 98.56 107 LEU A O 1
ATOM 838 N N . VAL A 1 108 ? -2.983 -6.038 -2.667 1.00 98.50 108 VAL A N 1
ATOM 839 C CA . VAL A 1 108 ? -2.205 -5.931 -3.903 1.00 98.50 108 VAL A CA 1
ATOM 840 C C . VAL A 1 108 ? -0.869 -5.263 -3.566 1.00 98.50 108 VAL A C 1
ATOM 842 O O . VAL A 1 108 ? -0.723 -4.037 -3.622 1.00 98.50 108 VAL A O 1
ATOM 845 N N . ALA A 1 109 ? 0.107 -6.076 -3.168 1.00 98.31 109 ALA A N 1
ATOM 846 C CA . ALA A 1 109 ? 1.483 -5.644 -2.966 1.00 98.31 109 ALA A CA 1
ATOM 847 C C . ALA A 1 109 ? 2.161 -5.498 -4.330 1.00 98.31 109 ALA A C 1
ATOM 849 O O . ALA A 1 109 ? 2.086 -6.391 -5.170 1.00 98.31 109 ALA A O 1
ATOM 850 N N . CYS A 1 110 ? 2.787 -4.361 -4.610 1.00 96.69 110 CYS A N 1
ATOM 851 C CA . CYS A 1 110 ? 3.135 -4.056 -5.993 1.00 96.69 110 CYS A CA 1
ATOM 852 C C . CYS A 1 110 ? 4.455 -3.328 -6.169 1.00 96.69 110 CYS A C 1
ATOM 854 O O . CYS A 1 110 ? 4.722 -2.316 -5.519 1.00 96.69 110 CYS A O 1
ATOM 856 N N . ALA A 1 111 ? 5.227 -3.778 -7.155 1.00 95.50 111 ALA A N 1
ATOM 857 C CA . ALA A 1 111 ? 6.241 -2.935 -7.757 1.00 95.50 111 ALA A CA 1
ATOM 858 C C . ALA A 1 111 ? 5.542 -1.743 -8.443 1.00 95.50 111 ALA A C 1
ATOM 860 O O . ALA A 1 111 ? 4.454 -1.922 -9.009 1.00 95.50 111 ALA A O 1
ATOM 861 N N . PRO A 1 112 ? 6.086 -0.516 -8.401 1.00 93.75 112 PRO A N 1
ATOM 862 C CA . PRO A 1 112 ? 5.486 0.601 -9.105 1.00 93.75 112 PRO A CA 1
ATOM 863 C C . PRO A 1 112 ? 5.239 0.272 -10.581 1.00 93.75 112 PRO A C 1
ATOM 865 O O . PRO A 1 112 ? 5.997 -0.436 -11.231 1.00 93.75 112 PRO A O 1
ATOM 868 N N . LYS A 1 113 ? 4.116 0.765 -11.108 1.00 93.94 113 LYS A N 1
ATOM 869 C CA . LYS A 1 113 ? 3.733 0.629 -12.527 1.00 93.94 113 LYS A CA 1
ATOM 870 C C . LYS A 1 113 ? 3.508 -0.806 -13.038 1.00 93.94 113 LYS A C 1
ATOM 872 O O . LYS A 1 113 ? 3.428 -0.988 -14.251 1.00 93.94 113 LYS A O 1
ATOM 877 N N . SER A 1 114 ? 3.268 -1.772 -12.153 1.00 95.06 114 SER A N 1
ATOM 878 C CA . SER A 1 114 ? 2.936 -3.179 -12.462 1.00 95.06 114 SER A CA 1
ATOM 879 C C . SER A 1 114 ? 1.434 -3.473 -12.667 1.00 95.06 114 SER A C 1
ATOM 881 O O . SER A 1 114 ? 0.968 -4.573 -12.400 1.00 95.06 114 SER A O 1
ATOM 883 N N . ALA A 1 115 ? 0.647 -2.490 -13.124 1.00 92.62 115 ALA A N 1
ATOM 884 C CA . ALA A 1 115 ? -0.828 -2.550 -13.222 1.00 92.62 115 ALA A CA 1
ATOM 885 C C . ALA A 1 115 ? -1.602 -2.712 -11.900 1.00 92.62 115 ALA A C 1
ATOM 887 O O . ALA A 1 115 ? -2.813 -2.926 -11.921 1.00 92.62 115 ALA A O 1
ATOM 888 N N . SER A 1 116 ? -0.955 -2.530 -10.752 1.00 93.75 116 SER A N 1
ATOM 889 C CA . SER A 1 116 ? -1.585 -2.710 -9.440 1.00 93.75 116 SER A CA 1
ATOM 890 C C . SER A 1 116 ? -2.849 -1.878 -9.212 1.00 93.75 116 SER A C 1
ATOM 892 O O . SER A 1 116 ? -3.828 -2.403 -8.693 1.00 93.75 116 SER A O 1
ATOM 894 N N . THR A 1 117 ? -2.878 -0.614 -9.649 1.00 92.12 117 THR A N 1
ATOM 895 C CA . THR A 1 117 ? -4.077 0.243 -9.566 1.00 92.12 117 THR A CA 1
ATOM 896 C C . THR A 1 117 ? -5.250 -0.345 -10.347 1.00 92.12 117 THR A C 1
ATOM 898 O O . THR A 1 117 ? -6.387 -0.306 -9.885 1.00 92.12 117 THR A O 1
ATOM 901 N N . PHE A 1 118 ? -4.975 -0.912 -11.521 1.00 92.44 118 PHE A N 1
ATOM 902 C CA . PHE A 1 118 ? -5.996 -1.507 -12.370 1.00 92.44 118 PHE A CA 1
ATOM 903 C C . PHE A 1 118 ? -6.513 -2.819 -11.768 1.00 92.44 118 PHE A C 1
ATOM 905 O O . PHE A 1 118 ? -7.721 -3.002 -11.658 1.00 92.44 118 PHE A O 1
ATOM 912 N N . ILE A 1 119 ? -5.608 -3.692 -11.309 1.00 95.44 119 ILE A N 1
ATOM 913 C CA . ILE A 1 119 ? -5.959 -4.962 -10.656 1.00 95.44 119 ILE A CA 1
ATOM 914 C C . ILE A 1 119 ? -6.775 -4.708 -9.384 1.00 95.44 119 ILE A C 1
ATOM 916 O O . ILE A 1 119 ? -7.834 -5.303 -9.211 1.00 95.44 119 ILE A O 1
ATOM 920 N N . ALA A 1 120 ? -6.344 -3.782 -8.522 1.00 96.00 120 ALA A N 1
ATOM 921 C CA . ALA A 1 120 ? -7.082 -3.433 -7.311 1.00 96.00 120 ALA A CA 1
ATOM 922 C C . ALA A 1 120 ? -8.484 -2.886 -7.629 1.00 96.00 120 ALA A C 1
ATOM 924 O O . ALA A 1 120 ? -9.460 -3.293 -7.003 1.00 96.00 120 ALA A O 1
ATOM 925 N N . ALA A 1 121 ? -8.611 -2.025 -8.645 1.00 94.38 121 ALA A N 1
ATOM 926 C CA . ALA A 1 121 ? -9.907 -1.505 -9.068 1.00 94.38 121 ALA A CA 1
ATOM 927 C C . ALA A 1 121 ? -10.819 -2.595 -9.661 1.00 94.38 121 ALA A C 1
ATOM 929 O O . ALA A 1 121 ? -12.017 -2.600 -9.384 1.00 94.38 121 ALA A O 1
ATOM 930 N N . ALA A 1 122 ? -10.267 -3.523 -10.449 1.00 94.69 122 ALA A N 1
ATOM 931 C CA . ALA A 1 122 ? -11.005 -4.662 -10.988 1.00 94.69 122 ALA A CA 1
ATOM 932 C C . ALA A 1 122 ? -11.530 -5.569 -9.867 1.00 94.69 122 ALA A C 1
ATOM 934 O O . ALA A 1 122 ? -12.713 -5.900 -9.868 1.00 94.69 122 ALA A O 1
ATOM 935 N N . LEU A 1 123 ? -10.693 -5.885 -8.872 1.00 95.12 123 LEU A N 1
ATOM 936 C CA . LEU A 1 123 ? -11.094 -6.632 -7.676 1.00 95.12 123 LEU A CA 1
ATOM 937 C C . LEU A 1 123 ? -12.203 -5.907 -6.910 1.00 95.12 123 LEU A C 1
ATOM 939 O O . LEU A 1 123 ? -13.221 -6.516 -6.598 1.00 95.12 123 LEU A O 1
ATOM 943 N N . GLY A 1 124 ? -12.041 -4.602 -6.670 1.00 94.44 124 GLY A N 1
ATOM 944 C CA . GLY A 1 124 ? -13.050 -3.773 -6.010 1.00 94.44 124 GLY A CA 1
ATOM 945 C C . GLY A 1 124 ? -14.414 -3.849 -6.692 1.00 94.44 124 GLY A C 1
ATOM 946 O O . GLY A 1 124 ? -15.417 -4.114 -6.039 1.00 94.44 124 GLY A O 1
ATOM 947 N N . ARG A 1 125 ? -14.456 -3.694 -8.022 1.00 93.19 125 ARG A N 1
ATOM 948 C CA . ARG A 1 125 ? -15.710 -3.742 -8.796 1.00 93.19 125 ARG A CA 1
ATOM 949 C C . ARG A 1 125 ? -16.302 -5.148 -8.911 1.00 93.19 125 ARG A C 1
ATOM 951 O O . ARG A 1 125 ? -17.514 -5.313 -8.801 1.00 93.19 125 ARG A O 1
ATOM 958 N N . ALA A 1 126 ? -15.473 -6.151 -9.191 1.00 93.75 126 ALA A N 1
ATOM 959 C CA . ALA A 1 126 ? -15.943 -7.510 -9.455 1.00 93.75 126 ALA A CA 1
ATOM 960 C C . ALA A 1 126 ? -16.448 -8.201 -8.184 1.00 93.75 126 ALA A C 1
ATOM 962 O O . ALA A 1 126 ? -17.450 -8.914 -8.235 1.00 93.75 126 ALA A O 1
ATOM 963 N N . LEU A 1 127 ? -15.764 -7.964 -7.062 1.00 92.12 127 LEU A N 1
ATOM 964 C CA . LEU A 1 127 ? -15.987 -8.639 -5.784 1.00 92.12 127 LEU A CA 1
ATOM 965 C C . LEU A 1 127 ? -16.722 -7.753 -4.755 1.00 92.12 127 LEU A C 1
ATOM 967 O O . LEU A 1 127 ? -16.889 -8.175 -3.615 1.00 92.12 127 LEU A O 1
ATOM 971 N N . ASP A 1 128 ? -17.136 -6.540 -5.144 1.00 92.19 128 ASP A N 1
ATOM 972 C CA . ASP A 1 128 ? -17.759 -5.532 -4.266 1.00 92.19 128 ASP A CA 1
ATOM 973 C C . ASP A 1 128 ? -16.913 -5.222 -3.014 1.00 92.19 128 ASP A C 1
ATOM 975 O O . ASP A 1 128 ? -17.393 -5.139 -1.882 1.00 92.19 128 ASP A O 1
ATOM 979 N N . LEU A 1 129 ? -15.597 -5.096 -3.216 1.00 93.31 129 LEU A N 1
ATOM 980 C CA . LEU A 1 129 ? -14.650 -4.779 -2.148 1.00 93.31 129 LEU A CA 1
ATOM 981 C C . LEU A 1 129 ? -14.466 -3.273 -2.054 1.00 93.31 129 LEU A C 1
ATOM 983 O O . LEU A 1 129 ? -14.225 -2.591 -3.054 1.00 93.31 129 LEU A O 1
ATOM 987 N N . HIS A 1 130 ? -14.483 -2.757 -0.830 1.00 92.62 130 HIS A N 1
ATOM 988 C CA . HIS A 1 130 ? -14.117 -1.366 -0.613 1.00 92.62 130 HIS A CA 1
ATOM 989 C C . HIS A 1 130 ? -12.597 -1.179 -0.701 1.00 92.62 130 HIS A C 1
ATOM 991 O O . HIS A 1 130 ? -11.817 -2.086 -0.401 1.00 92.62 130 HIS A O 1
ATOM 997 N N . ASN A 1 131 ? -12.169 0.020 -1.097 1.00 92.56 131 ASN A N 1
ATOM 998 C CA . ASN A 1 131 ? -10.755 0.378 -1.091 1.00 92.56 131 ASN A CA 1
ATOM 999 C C . ASN A 1 131 ? -10.321 0.728 0.333 1.00 92.56 131 ASN A C 1
ATOM 1001 O O . ASN A 1 131 ? -10.862 1.660 0.927 1.00 92.56 131 ASN A O 1
ATOM 1005 N N . ALA A 1 132 ? -9.325 0.017 0.849 1.00 92.88 132 ALA A N 1
ATOM 1006 C CA . ALA A 1 132 ? -8.751 0.269 2.163 1.00 92.88 132 ALA A CA 1
ATOM 1007 C C . ALA A 1 132 ? -7.374 0.939 2.057 1.00 92.88 132 ALA A C 1
ATOM 1009 O O . ALA A 1 132 ? -6.576 0.641 1.165 1.00 92.88 132 ALA A O 1
ATOM 1010 N N . CYS A 1 133 ? -7.074 1.816 3.015 1.00 91.56 133 CYS A N 1
ATOM 1011 C CA . CYS A 1 133 ? -5.718 2.280 3.288 1.00 91.56 133 CYS A CA 1
ATOM 1012 C C . CYS A 1 133 ? -5.200 1.549 4.530 1.00 91.56 133 CYS A C 1
ATOM 1014 O O . CYS A 1 133 ? -5.792 1.666 5.603 1.00 91.56 133 CYS A O 1
ATOM 1016 N N . LEU A 1 134 ? -4.109 0.791 4.387 1.00 94.44 134 LEU A N 1
ATOM 1017 C CA . LEU A 1 134 ? -3.502 0.049 5.497 1.00 94.44 134 LEU A CA 1
ATOM 1018 C C . LEU A 1 134 ? -2.222 0.707 6.027 1.00 94.44 134 LEU A C 1
ATOM 1020 O O . LEU A 1 134 ? -1.626 0.195 6.963 1.00 94.44 134 LEU A O 1
ATOM 1024 N N . THR A 1 135 ? -1.782 1.825 5.446 1.00 92.44 135 THR A N 1
ATOM 1025 C CA . THR A 1 135 ? -0.508 2.499 5.777 1.00 92.44 135 THR A CA 1
ATOM 1026 C C . THR A 1 135 ? -0.663 3.646 6.765 1.00 92.44 135 THR A C 1
ATOM 1028 O O . THR A 1 135 ? 0.315 4.156 7.310 1.00 92.44 135 THR A O 1
ATOM 1031 N N . CYS A 1 136 ? -1.891 4.117 6.954 1.00 89.81 136 CYS A N 1
ATOM 1032 C CA . CYS A 1 136 ? -2.230 5.190 7.871 1.00 89.81 136 CYS A CA 1
ATOM 1033 C C . CYS A 1 136 ? -3.695 5.019 8.286 1.00 89.81 136 CYS A C 1
ATOM 1035 O O . CYS A 1 136 ? -4.504 4.618 7.448 1.00 89.81 136 CYS A O 1
ATOM 1037 N N . PRO A 1 137 ? -4.070 5.321 9.540 1.00 88.06 137 PRO A N 1
ATOM 1038 C CA . PRO A 1 137 ? -5.452 5.225 10.007 1.00 88.06 137 PRO A CA 1
ATOM 1039 C C . PRO A 1 137 ? -6.319 6.386 9.481 1.00 88.06 137 PRO A C 1
ATOM 1041 O O . PRO A 1 137 ? -6.951 7.106 10.248 1.00 88.06 137 PRO A O 1
ATOM 1044 N N . THR A 1 138 ? -6.367 6.568 8.163 1.00 84.81 138 THR A N 1
ATOM 1045 C CA . THR A 1 138 ? -7.152 7.585 7.451 1.00 84.81 138 THR A CA 1
ATOM 1046 C C . THR A 1 138 ? -8.354 6.955 6.746 1.00 84.81 138 THR A C 1
ATOM 1048 O O . THR A 1 138 ? -8.371 5.752 6.495 1.00 84.81 138 THR A O 1
ATOM 1051 N N . VAL A 1 139 ? -9.377 7.761 6.438 1.00 77.25 139 VAL A N 1
ATOM 1052 C CA . VAL A 1 139 ? -10.584 7.303 5.711 1.00 77.25 139 VAL A CA 1
ATOM 1053 C C . VAL A 1 139 ? -10.298 6.879 4.274 1.00 77.25 139 VAL A C 1
ATOM 1055 O O . VAL A 1 139 ? -10.997 6.025 3.740 1.00 77.25 139 VAL A O 1
ATOM 1058 N N . ASP A 1 140 ? -9.266 7.451 3.657 1.00 76.62 140 ASP A N 1
ATOM 1059 C CA . ASP A 1 140 ? -8.835 7.105 2.310 1.00 76.62 140 ASP A CA 1
ATOM 1060 C C . ASP A 1 140 ? -7.305 7.206 2.152 1.00 76.62 140 ASP A C 1
ATOM 1062 O O . ASP A 1 140 ? -6.582 7.702 3.027 1.00 76.62 140 ASP A O 1
ATOM 1066 N N . GLY A 1 141 ? -6.804 6.707 1.018 1.00 78.75 141 GLY A N 1
ATOM 1067 C CA . GLY A 1 141 ? -5.381 6.746 0.670 1.00 78.75 141 GLY A CA 1
ATOM 1068 C C . GLY A 1 141 ? -4.876 8.106 0.165 1.00 78.75 141 GLY A C 1
ATOM 1069 O O . GLY A 1 141 ? -3.665 8.338 0.165 1.00 78.75 141 GLY A O 1
ATOM 1070 N N . GLN A 1 142 ? -5.762 9.021 -0.243 1.00 78.50 142 GLN A N 1
ATOM 1071 C CA . GLN A 1 142 ? -5.367 10.369 -0.668 1.00 78.50 142 GLN A CA 1
ATOM 1072 C C . GLN A 1 142 ? -4.908 11.187 0.537 1.00 78.50 142 GLN A C 1
ATOM 1074 O O . GLN A 1 142 ? -3.838 11.789 0.499 1.00 78.50 142 GLN A O 1
ATOM 1079 N N . LEU A 1 143 ? -5.644 11.125 1.647 1.00 78.75 143 LEU A N 1
ATOM 1080 C CA . LEU A 1 143 ? -5.237 11.754 2.897 1.00 78.75 143 LEU A CA 1
ATOM 1081 C C . LEU A 1 143 ? -3.922 11.163 3.413 1.00 78.75 143 LEU A C 1
ATOM 1083 O O . LEU A 1 143 ? -3.029 11.904 3.815 1.00 78.75 143 LEU A O 1
ATOM 1087 N N . SER A 1 144 ? -3.768 9.838 3.340 1.00 83.62 144 SER A N 1
ATOM 1088 C CA . SER A 1 144 ? -2.504 9.167 3.672 1.00 83.62 144 SER A CA 1
ATOM 1089 C C . SER A 1 144 ? -1.332 9.745 2.863 1.00 83.62 144 SER A C 1
ATOM 1091 O O . SER A 1 144 ? -0.279 10.066 3.419 1.00 83.62 144 SER A O 1
ATOM 1093 N N . SER A 1 145 ? -1.543 9.965 1.561 1.00 81.19 145 SER A N 1
ATOM 1094 C CA . SER A 1 145 ? -0.558 10.572 0.659 1.00 81.19 145 SER A CA 1
ATOM 1095 C C . SER A 1 145 ? -0.222 12.014 1.045 1.00 81.19 145 SER A C 1
ATOM 1097 O O . SER A 1 145 ? 0.954 12.347 1.165 1.00 81.19 145 SER A O 1
ATOM 1099 N N . LEU A 1 146 ? -1.234 12.847 1.311 1.00 78.75 146 LEU A N 1
ATOM 1100 C CA . LEU A 1 146 ? -1.055 14.242 1.736 1.00 78.75 146 LEU A CA 1
ATOM 1101 C C . LEU A 1 146 ? -0.290 14.367 3.058 1.00 78.75 146 LEU A C 1
ATOM 1103 O O . LEU A 1 146 ? 0.457 15.323 3.253 1.00 78.75 146 LEU A O 1
ATOM 1107 N N . LEU A 1 147 ? -0.446 13.389 3.951 1.00 80.19 147 LEU A N 1
ATOM 1108 C CA . LEU A 1 147 ? 0.294 13.296 5.211 1.00 80.19 147 LEU A CA 1
ATOM 1109 C C . LEU A 1 147 ? 1.710 12.707 5.038 1.00 80.19 147 LEU A C 1
ATOM 1111 O O . LEU A 1 147 ? 2.411 12.493 6.026 1.00 80.19 147 LEU A O 1
ATOM 1115 N N . GLY A 1 148 ? 2.143 12.439 3.802 1.00 80.50 148 GLY A N 1
ATOM 1116 C CA . GLY A 1 148 ? 3.481 11.943 3.478 1.00 80.50 148 GLY A CA 1
ATOM 1117 C C . GLY A 1 148 ? 3.683 10.446 3.723 1.00 80.50 148 GLY A C 1
ATOM 1118 O O . GLY A 1 148 ? 4.822 9.976 3.730 1.00 80.50 148 GLY A O 1
ATOM 1119 N N . ALA A 1 149 ? 2.613 9.664 3.910 1.00 83.50 149 ALA A N 1
ATOM 1120 C CA . ALA A 1 149 ? 2.732 8.228 4.175 1.00 83.50 149 ALA A CA 1
ATOM 1121 C C . ALA A 1 149 ? 3.375 7.451 3.010 1.00 83.50 149 ALA A C 1
ATOM 1123 O O . ALA A 1 149 ? 3.983 6.403 3.232 1.00 83.50 149 ALA A O 1
ATOM 1124 N N . ASN A 1 150 ? 3.313 7.985 1.784 1.00 81.12 150 ASN A N 1
ATOM 1125 C CA . ASN A 1 150 ? 3.941 7.384 0.604 1.00 81.12 150 ASN A CA 1
ATOM 1126 C C . ASN A 1 150 ? 5.458 7.216 0.751 1.00 81.12 150 ASN A C 1
ATOM 1128 O O . ASN A 1 150 ? 6.007 6.222 0.280 1.00 81.12 150 ASN A O 1
ATOM 1132 N N . LEU A 1 151 ? 6.130 8.132 1.457 1.00 83.38 151 LEU A N 1
ATOM 1133 C CA . LEU A 1 151 ? 7.580 8.076 1.665 1.00 83.38 151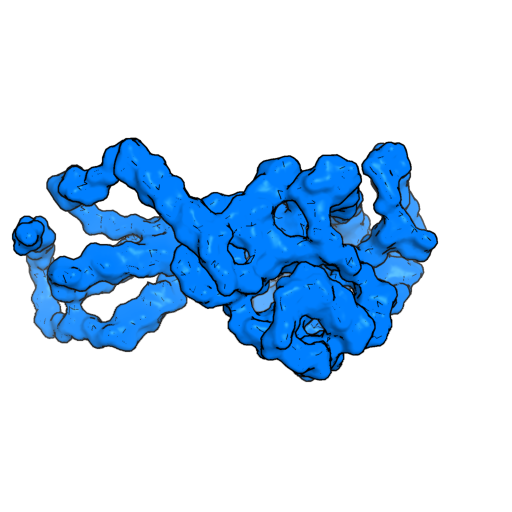 LEU A CA 1
ATOM 1134 C C . LEU A 1 151 ? 8.006 7.040 2.718 1.00 83.38 151 LEU A C 1
ATOM 1136 O O . LEU A 1 151 ? 9.192 6.751 2.858 1.00 83.38 151 LEU A O 1
ATOM 1140 N N . ARG A 1 152 ? 7.061 6.435 3.447 1.00 85.00 152 ARG A N 1
ATOM 1141 C CA . ARG A 1 152 ? 7.337 5.448 4.505 1.00 85.00 152 ARG A CA 1
ATOM 1142 C C . ARG A 1 152 ? 7.385 4.007 3.991 1.00 85.00 152 ARG A C 1
ATOM 1144 O O . ARG A 1 152 ? 7.044 3.082 4.719 1.00 85.00 152 ARG A O 1
ATOM 1151 N N . SER A 1 153 ? 7.762 3.806 2.724 1.00 84.44 153 SER A N 1
ATOM 1152 C CA . SER A 1 153 ? 7.762 2.486 2.059 1.00 84.44 153 SER A CA 1
ATOM 1153 C C . SER A 1 153 ? 6.427 1.731 2.153 1.00 84.44 153 SER A C 1
ATOM 1155 O O . SER A 1 153 ? 6.407 0.509 2.019 1.00 84.44 153 SER A O 1
ATOM 1157 N N . GLN A 1 154 ? 5.337 2.460 2.423 1.00 90.75 154 GLN A N 1
ATOM 1158 C CA . GLN A 1 154 ? 3.983 1.939 2.597 1.00 90.75 154 GLN A CA 1
ATOM 1159 C C . GLN A 1 154 ? 3.901 0.704 3.513 1.00 90.75 154 GLN A C 1
ATOM 1161 O O . GLN A 1 154 ? 3.138 -0.224 3.251 1.00 90.75 154 GLN A O 1
ATOM 1166 N N . GLU A 1 155 ? 4.685 0.693 4.596 1.00 92.81 155 GLU A N 1
ATOM 1167 C CA . GLU A 1 155 ? 4.543 -0.312 5.651 1.00 92.81 155 GLU A CA 1
ATOM 1168 C C . GLU A 1 155 ? 3.152 -0.233 6.287 1.00 92.81 155 GLU A C 1
ATOM 1170 O O . GLU A 1 155 ? 2.570 0.847 6.423 1.00 92.81 155 GLU A O 1
ATOM 1175 N N . LEU A 1 156 ? 2.616 -1.394 6.663 1.00 95.19 156 LEU A N 1
ATOM 1176 C CA . LEU A 1 156 ? 1.285 -1.486 7.243 1.00 9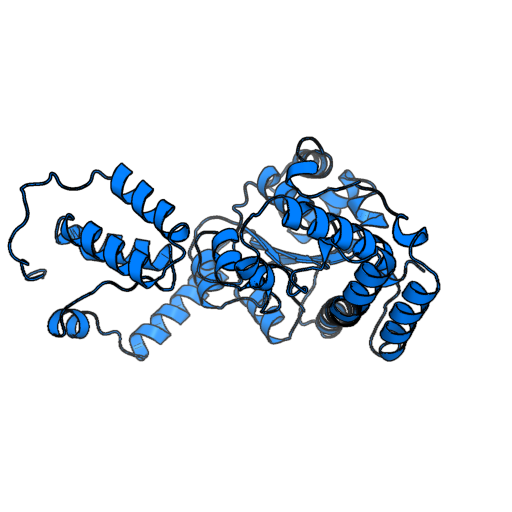5.19 156 LEU A CA 1
ATOM 1177 C C . LEU A 1 156 ? 1.281 -0.955 8.680 1.00 95.19 156 LEU A C 1
ATOM 1179 O O . LEU A 1 156 ? 2.119 -1.313 9.509 1.00 95.19 156 LEU A O 1
ATOM 1183 N N . ASP A 1 157 ? 0.288 -0.127 8.971 1.00 95.12 157 ASP A N 1
ATOM 1184 C CA . ASP A 1 157 ? 0.033 0.453 10.277 1.00 95.12 157 ASP A CA 1
ATOM 1185 C C . ASP A 1 157 ? -0.983 -0.403 11.043 1.00 95.12 157 ASP A C 1
ATOM 1187 O O . ASP A 1 157 ? -2.066 -0.723 10.551 1.00 95.12 157 ASP A O 1
ATOM 1191 N N . GLU A 1 158 ? -0.636 -0.777 12.274 1.00 95.50 158 GLU A N 1
ATOM 1192 C CA . GLU A 1 158 ? -1.474 -1.642 13.108 1.00 95.50 158 GLU A CA 1
ATOM 1193 C C . GLU A 1 158 ? -2.846 -1.017 13.399 1.00 95.50 158 GLU A C 1
ATOM 1195 O O . GLU A 1 158 ? -3.851 -1.723 13.430 1.00 95.50 158 GLU A O 1
ATOM 1200 N N . LEU A 1 159 ? -2.932 0.304 13.585 1.00 94.12 159 LEU A N 1
ATOM 1201 C CA . LEU A 1 159 ? -4.210 0.963 13.845 1.00 94.12 159 LEU A CA 1
ATOM 1202 C C . LEU A 1 159 ? -5.078 1.002 12.581 1.00 94.12 159 LEU A C 1
ATOM 1204 O O . LEU A 1 159 ? -6.289 0.788 12.667 1.00 94.12 159 LEU A O 1
ATOM 1208 N N . ALA A 1 160 ? -4.472 1.203 11.408 1.00 94.62 160 ALA A N 1
ATOM 1209 C CA . ALA A 1 160 ? -5.159 1.065 10.126 1.00 94.62 160 ALA A CA 1
ATOM 1210 C C . ALA A 1 160 ? -5.681 -0.368 9.918 1.00 94.62 160 ALA A C 1
ATOM 1212 O O . ALA A 1 160 ? -6.823 -0.558 9.494 1.00 94.62 160 ALA A O 1
ATOM 1213 N N . LEU A 1 161 ? -4.893 -1.383 10.280 1.00 96.31 161 LEU A N 1
ATOM 1214 C CA . LEU A 1 161 ? -5.310 -2.784 10.225 1.00 96.31 161 LEU A CA 1
ATOM 1215 C C . LEU A 1 161 ? -6.478 -3.086 11.161 1.00 96.31 161 LEU A C 1
ATOM 1217 O O . LEU A 1 161 ? -7.455 -3.692 10.729 1.00 96.31 161 LEU A O 1
ATOM 1221 N N . LEU A 1 162 ? -6.424 -2.625 12.412 1.00 95.69 162 LEU A N 1
ATOM 1222 C CA . LEU A 1 162 ? -7.521 -2.805 13.365 1.00 95.69 162 LEU A CA 1
ATOM 1223 C C . LEU A 1 162 ? -8.797 -2.119 12.877 1.00 95.69 162 LEU A C 1
ATOM 1225 O O . LEU A 1 162 ? -9.863 -2.724 12.919 1.00 95.69 162 LEU A O 1
ATOM 1229 N N . ARG A 1 163 ? -8.692 -0.897 12.348 1.00 92.75 163 ARG A N 1
ATOM 1230 C CA . ARG A 1 163 ? -9.815 -0.162 11.752 1.00 92.75 163 ARG A CA 1
ATOM 1231 C C . ARG A 1 163 ? -10.505 -0.965 10.649 1.00 92.75 163 ARG A C 1
ATOM 1233 O O . ARG A 1 163 ? -11.699 -1.226 10.743 1.00 92.75 163 ARG A O 1
ATOM 1240 N N . ASN A 1 164 ? -9.756 -1.383 9.630 1.00 93.50 164 ASN A N 1
ATOM 1241 C CA . ASN A 1 164 ? -10.314 -2.158 8.516 1.00 93.50 164 ASN A CA 1
ATOM 1242 C C . ASN A 1 164 ? -10.722 -3.577 8.958 1.00 93.50 164 ASN A C 1
ATOM 1244 O O . ASN A 1 164 ? -11.596 -4.210 8.370 1.00 93.50 164 ASN A O 1
ATOM 1248 N N . GLY A 1 165 ? -10.101 -4.088 10.021 1.00 93.94 165 GLY A N 1
ATOM 1249 C CA . GLY A 1 165 ? -10.435 -5.345 10.675 1.00 93.94 165 GLY A CA 1
ATOM 1250 C C . GLY A 1 165 ? -11.800 -5.322 11.362 1.00 93.94 165 GLY A C 1
ATOM 1251 O O . GLY A 1 165 ? -12.524 -6.312 11.271 1.00 93.94 165 GLY A O 1
ATOM 1252 N N . LEU A 1 166 ? -12.164 -4.196 11.977 1.00 93.62 166 LEU A N 1
ATOM 1253 C CA . LEU A 1 166 ? -13.455 -3.972 12.632 1.00 93.62 166 LEU A CA 1
ATOM 1254 C C . LEU A 1 166 ? -14.590 -3.634 11.655 1.00 93.62 166 LEU A C 1
ATOM 1256 O O . LEU A 1 166 ? -15.750 -3.862 11.990 1.00 93.62 166 LEU A O 1
ATOM 1260 N N . ASP A 1 167 ? -14.279 -3.116 10.465 1.00 91.50 167 ASP A N 1
ATOM 1261 C CA . ASP A 1 167 ? -15.282 -2.913 9.415 1.00 91.50 167 ASP A CA 1
ATOM 1262 C C . ASP A 1 167 ? -15.858 -4.277 8.978 1.00 91.50 167 ASP A C 1
ATOM 1264 O O . ASP A 1 167 ? -15.086 -5.193 8.675 1.00 91.50 167 ASP A O 1
ATOM 1268 N N . PRO A 1 168 ? -17.187 -4.475 8.947 1.00 91.25 168 PRO A N 1
ATOM 1269 C CA . PRO A 1 168 ? -17.774 -5.748 8.527 1.00 91.25 168 PRO A CA 1
ATOM 1270 C C . PRO A 1 168 ? -17.542 -6.068 7.040 1.00 91.25 168 PRO A C 1
ATOM 1272 O O . PRO A 1 168 ? -17.699 -7.221 6.639 1.00 91.25 168 PRO A O 1
ATOM 1275 N N . ARG A 1 169 ? -17.177 -5.081 6.214 1.00 92.81 169 ARG A N 1
ATOM 1276 C CA . ARG A 1 169 ? -16.979 -5.240 4.771 1.00 92.81 169 ARG A CA 1
ATOM 1277 C C . ARG A 1 169 ? -15.595 -5.796 4.451 1.00 92.81 169 ARG A C 1
ATOM 1279 O O . ARG A 1 169 ? -14.595 -5.443 5.072 1.00 92.81 169 ARG A O 1
ATOM 1286 N N . SER A 1 170 ? -15.538 -6.620 3.413 1.00 95.19 170 SER A N 1
ATOM 1287 C CA . SER A 1 170 ? -14.290 -7.069 2.790 1.00 95.19 170 SER A CA 1
ATOM 1288 C C . SER A 1 170 ? -13.628 -5.924 2.013 1.00 95.19 170 SER A C 1
ATOM 1290 O O . SER A 1 170 ? -14.325 -5.018 1.544 1.00 95.19 170 SER A O 1
ATOM 1292 N N . TYR A 1 171 ? -12.302 -5.957 1.860 1.00 96.00 171 TYR A N 1
ATOM 1293 C CA . TYR A 1 171 ? -11.552 -4.879 1.208 1.00 96.00 171 TYR A CA 1
ATOM 1294 C C . TYR A 1 171 ? -10.465 -5.348 0.252 1.00 96.00 171 TYR A C 1
ATOM 1296 O O . TYR A 1 171 ? -9.932 -6.453 0.351 1.00 96.00 171 TYR A O 1
ATOM 1304 N N . VAL A 1 172 ? -10.070 -4.419 -0.614 1.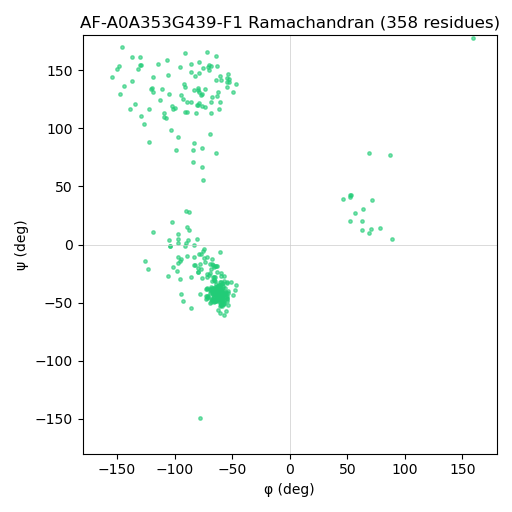00 97.12 172 VAL A N 1
ATOM 1305 C CA . VAL A 1 172 ? -8.826 -4.458 -1.372 1.00 97.12 172 VAL A CA 1
ATOM 1306 C C . VAL A 1 172 ? -7.970 -3.246 -1.004 1.00 97.12 172 VAL A C 1
ATOM 1308 O O . VAL A 1 172 ? -8.441 -2.111 -0.972 1.00 97.12 172 VAL A O 1
ATOM 1311 N N . ALA A 1 173 ? -6.699 -3.487 -0.708 1.00 96.19 173 ALA A N 1
ATOM 1312 C CA . ALA A 1 173 ? -5.696 -2.453 -0.484 1.00 96.19 173 ALA A CA 1
ATOM 1313 C C . ALA A 1 173 ? -4.579 -2.590 -1.520 1.00 96.19 173 ALA A C 1
ATOM 1315 O O . ALA A 1 173 ? -4.211 -3.704 -1.884 1.00 96.19 173 ALA A O 1
ATOM 1316 N N . GLN A 1 174 ? -4.017 -1.477 -1.987 1.00 95.94 174 GLN A N 1
ATOM 1317 C CA . GLN A 1 174 ? -2.914 -1.472 -2.949 1.00 95.94 174 GLN A CA 1
ATOM 1318 C C . GLN A 1 174 ? -1.725 -0.731 -2.357 1.00 95.94 174 GLN A C 1
ATOM 1320 O O . GLN A 1 174 ? -1.822 0.470 -2.112 1.00 95.94 174 GLN A O 1
ATOM 1325 N N . HIS A 1 175 ? -0.606 -1.436 -2.161 1.00 95.44 175 HIS A N 1
ATOM 1326 C CA . HIS A 1 175 ? 0.573 -0.854 -1.524 1.00 95.44 175 HIS A CA 1
ATOM 1327 C C . HIS A 1 175 ? 1.894 -1.217 -2.198 1.00 95.44 175 HIS A C 1
ATOM 1329 O O . HIS A 1 175 ? 2.129 -2.358 -2.601 1.00 95.44 175 HIS A O 1
ATOM 1335 N N . HIS A 1 176 ? 2.790 -0.236 -2.273 1.00 95.00 176 HIS A N 1
ATOM 1336 C CA . HIS A 1 176 ? 4.193 -0.419 -2.642 1.00 95.00 176 HIS A CA 1
ATOM 1337 C C . HIS A 1 176 ? 4.995 -0.830 -1.404 1.00 95.00 176 HIS A C 1
ATOM 1339 O O . HIS A 1 176 ? 5.754 -0.030 -0.863 1.00 95.00 176 HIS A O 1
ATOM 1345 N N . VAL A 1 177 ? 4.785 -2.062 -0.932 1.00 96.69 177 VAL A N 1
ATOM 1346 C CA . VAL A 1 177 ? 5.324 -2.553 0.345 1.00 96.69 177 VAL A CA 1
ATOM 1347 C C . VAL A 1 177 ? 6.247 -3.758 0.157 1.00 96.69 177 VAL A C 1
ATOM 1349 O O . VAL A 1 177 ? 5.933 -4.698 -0.574 1.00 96.69 177 VAL A O 1
ATOM 1352 N N . ARG A 1 178 ? 7.401 -3.734 0.830 1.00 97.44 178 ARG A N 1
ATOM 1353 C CA . ARG A 1 178 ? 8.344 -4.864 0.906 1.00 97.44 178 ARG A CA 1
ATOM 1354 C C . ARG A 1 178 ? 7.841 -5.894 1.916 1.00 97.44 178 ARG A C 1
ATOM 1356 O O . ARG A 1 178 ? 7.250 -5.518 2.925 1.00 97.44 178 ARG A O 1
ATOM 1363 N N . CYS A 1 179 ? 8.113 -7.175 1.691 1.00 98.12 179 CYS A N 1
ATOM 1364 C CA . CYS A 1 179 ? 7.761 -8.203 2.663 1.00 98.12 179 CYS A CA 1
ATOM 1365 C C . CYS A 1 179 ? 8.774 -8.266 3.806 1.00 98.12 179 CYS A C 1
ATOM 1367 O O . CYS A 1 179 ? 9.981 -8.292 3.602 1.00 98.12 179 CYS A O 1
ATOM 1369 N N . THR A 1 180 ? 8.291 -8.318 5.037 1.00 97.62 180 THR A N 1
ATOM 1370 C CA . THR A 1 180 ? 9.125 -8.581 6.212 1.00 97.62 180 THR A CA 1
ATOM 1371 C C . THR A 1 180 ? 8.468 -9.684 7.030 1.00 97.62 180 THR A C 1
ATOM 1373 O O . THR A 1 180 ? 7.260 -9.899 6.895 1.00 97.62 180 THR A O 1
ATOM 1376 N N . PRO A 1 181 ? 9.197 -10.361 7.935 1.00 97.94 181 PRO A N 1
ATOM 1377 C CA . PRO A 1 181 ? 8.565 -11.279 8.878 1.00 97.94 181 PRO A CA 1
ATOM 1378 C C . PRO A 1 181 ? 7.448 -10.606 9.689 1.00 97.94 181 PRO A C 1
ATOM 1380 O O . PRO A 1 181 ? 6.445 -11.238 10.007 1.00 97.94 181 PRO A O 1
ATOM 1383 N N . TYR A 1 182 ? 7.590 -9.313 9.994 1.00 97.81 182 TYR A N 1
ATOM 1384 C CA . TYR A 1 182 ? 6.547 -8.542 10.666 1.00 97.81 182 TYR A CA 1
ATOM 1385 C C . TYR A 1 182 ? 5.295 -8.396 9.791 1.00 97.81 182 TYR A C 1
ATOM 1387 O O . TYR A 1 182 ? 4.206 -8.752 10.238 1.00 97.81 182 TYR A O 1
ATOM 1395 N N . LEU A 1 183 ? 5.455 -7.981 8.527 1.00 98.06 183 LEU A N 1
ATOM 1396 C CA . LEU A 1 183 ? 4.343 -7.890 7.579 1.00 98.06 183 LEU A CA 1
ATOM 1397 C C . LEU A 1 183 ? 3.663 -9.249 7.387 1.00 98.06 183 LEU A C 1
ATOM 1399 O O . LEU A 1 183 ? 2.444 -9.335 7.456 1.00 98.06 183 LEU A O 1
ATOM 1403 N N . ALA A 1 184 ? 4.432 -10.319 7.183 1.00 98.50 184 ALA A N 1
ATOM 1404 C CA . ALA A 1 184 ? 3.893 -11.663 6.989 1.00 98.50 184 ALA A CA 1
ATOM 1405 C C . ALA A 1 184 ? 3.007 -12.104 8.171 1.00 98.50 184 ALA A C 1
ATOM 1407 O O . ALA A 1 184 ? 1.900 -12.603 7.968 1.00 98.50 184 ALA A O 1
ATOM 1408 N N . ASN A 1 185 ? 3.442 -11.826 9.406 1.00 98.25 185 ASN A N 1
ATOM 1409 C CA . ASN A 1 185 ? 2.642 -12.080 10.604 1.00 98.25 185 ASN A CA 1
ATOM 1410 C C . ASN A 1 185 ? 1.376 -11.213 10.665 1.00 98.25 185 ASN A C 1
ATOM 1412 O O . ASN A 1 185 ? 0.331 -11.710 11.080 1.00 98.25 185 ASN A O 1
ATOM 1416 N N . GLN A 1 186 ? 1.430 -9.948 10.232 1.00 98.25 186 GLN A N 1
ATOM 1417 C CA . GLN A 1 186 ? 0.230 -9.111 10.118 1.00 98.25 186 GLN A CA 1
ATOM 1418 C C . GLN A 1 186 ? -0.752 -9.690 9.092 1.00 98.25 186 GLN A C 1
ATOM 1420 O O . GLN A 1 186 ? -1.933 -9.832 9.397 1.00 98.25 186 GLN A O 1
ATOM 1425 N N . LEU A 1 187 ? -0.283 -10.087 7.906 1.00 98.31 187 LEU A N 1
ATOM 1426 C CA . LEU A 1 187 ? -1.141 -10.682 6.876 1.00 98.31 187 LEU A CA 1
ATOM 1427 C C . LEU A 1 187 ? -1.837 -11.948 7.392 1.00 98.31 187 LEU A C 1
ATOM 1429 O O . LEU A 1 187 ? -3.044 -12.099 7.212 1.00 98.31 187 LEU A O 1
ATOM 1433 N N . ALA A 1 188 ? -1.109 -12.811 8.106 1.00 97.38 188 ALA A N 1
ATOM 1434 C CA . ALA A 1 188 ? -1.676 -14.001 8.733 1.00 97.38 188 ALA A CA 1
ATOM 1435 C C . ALA A 1 188 ? -2.688 -13.654 9.841 1.00 97.38 188 ALA A C 1
ATOM 1437 O O . ALA A 1 188 ? -3.799 -14.189 9.861 1.00 97.38 188 ALA A O 1
ATOM 1438 N N . LEU A 1 189 ? -2.342 -12.732 10.745 1.00 97.44 189 LEU A N 1
ATOM 1439 C CA . LEU A 1 189 ? -3.217 -12.316 11.843 1.00 97.44 189 LEU A CA 1
ATOM 1440 C C . LEU A 1 189 ? -4.523 -11.696 11.333 1.00 97.44 189 LEU A C 1
ATOM 1442 O O . LEU A 1 189 ? -5.584 -11.973 11.882 1.00 97.44 189 LEU A O 1
ATOM 1446 N N . TYR A 1 190 ? -4.469 -10.896 10.274 1.00 97.25 190 TYR A N 1
ATOM 1447 C CA . TYR A 1 190 ? -5.632 -10.186 9.735 1.00 97.25 190 TYR A CA 1
ATOM 1448 C C . TYR A 1 190 ? -6.298 -10.899 8.547 1.00 97.25 190 TYR A C 1
ATOM 1450 O O . TYR A 1 190 ? -7.188 -10.328 7.911 1.00 97.25 190 TYR A O 1
ATOM 1458 N N . GLN A 1 191 ? -5.880 -12.140 8.258 1.00 96.12 191 GLN A N 1
ATOM 1459 C CA . GLN A 1 191 ? -6.406 -12.978 7.172 1.00 96.12 191 GLN A CA 1
ATOM 1460 C C . GLN A 1 191 ? -6.386 -12.256 5.811 1.00 96.12 191 GLN A C 1
ATOM 1462 O O . GLN A 1 191 ? -7.332 -12.322 5.027 1.00 96.12 191 GLN A O 1
ATOM 1467 N N . ILE A 1 192 ? -5.301 -11.526 5.544 1.00 97.88 192 ILE A N 1
ATOM 1468 C CA . ILE A 1 192 ? -5.111 -10.742 4.324 1.00 97.88 192 ILE A CA 1
ATOM 1469 C C . ILE A 1 192 ? -4.378 -11.597 3.301 1.00 97.88 192 ILE A C 1
ATOM 1471 O O . ILE A 1 192 ? -3.284 -12.092 3.567 1.00 97.88 192 ILE A O 1
ATOM 1475 N N . LYS A 1 193 ? -4.960 -11.735 2.110 1.00 98.00 193 LYS A N 1
ATOM 1476 C CA . LYS A 1 193 ? -4.401 -12.513 1.003 1.00 98.00 193 LYS A CA 1
ATOM 1477 C C . LYS A 1 193 ? -3.532 -11.615 0.116 1.00 98.00 193 LYS A C 1
ATOM 1479 O O . LYS A 1 193 ? -4.068 -10.688 -0.498 1.00 98.00 193 LYS A O 1
ATOM 1484 N N . PRO A 1 194 ? -2.207 -11.837 0.046 1.00 98.50 194 PRO A N 1
ATOM 1485 C CA . PRO A 1 194 ? -1.328 -10.986 -0.741 1.00 98.50 194 PRO A CA 1
ATOM 1486 C C . PRO A 1 194 ? -1.268 -11.432 -2.206 1.00 98.50 194 PRO A C 1
ATOM 1488 O O . PRO A 1 194 ? -0.858 -12.550 -2.508 1.00 98.50 194 PRO A O 1
ATOM 1491 N N . ILE A 1 195 ? -1.617 -10.527 -3.115 1.00 98.75 195 ILE A N 1
ATOM 1492 C CA . ILE A 1 195 ? -1.346 -10.626 -4.550 1.00 98.75 195 ILE A CA 1
ATOM 1493 C C . ILE A 1 195 ? -0.144 -9.728 -4.841 1.00 98.75 195 ILE A C 1
ATOM 1495 O O . ILE A 1 195 ? -0.215 -8.514 -4.649 1.00 98.75 195 ILE A O 1
ATOM 1499 N N . VAL A 1 196 ? 0.963 -10.318 -5.284 1.00 98.75 196 VAL A N 1
ATOM 1500 C CA . VAL A 1 196 ? 2.216 -9.617 -5.571 1.00 98.75 196 VAL A CA 1
ATOM 1501 C C . VAL A 1 196 ? 2.328 -9.364 -7.067 1.00 98.75 196 VAL A C 1
ATOM 1503 O O . VAL A 1 196 ? 2.398 -10.296 -7.862 1.00 98.75 196 VAL A O 1
ATOM 1506 N N . THR A 1 197 ? 2.359 -8.091 -7.453 1.00 98.38 197 THR A N 1
ATOM 1507 C CA . THR A 1 197 ? 2.452 -7.667 -8.858 1.00 98.38 197 THR A CA 1
ATOM 1508 C C . THR A 1 197 ? 3.853 -7.170 -9.191 1.00 98.38 197 THR A C 1
ATOM 1510 O O . THR A 1 197 ? 4.429 -6.336 -8.480 1.00 98.38 197 THR A O 1
ATOM 1513 N N . ILE A 1 198 ? 4.404 -7.699 -10.281 1.00 97.44 198 ILE A N 1
ATOM 1514 C CA . ILE A 1 198 ? 5.762 -7.421 -10.760 1.00 97.44 198 ILE A CA 1
ATOM 1515 C C . ILE A 1 198 ? 5.739 -7.028 -12.231 1.00 97.44 198 ILE A C 1
ATOM 1517 O O . ILE A 1 198 ? 4.822 -7.381 -12.970 1.00 97.44 198 ILE A O 1
ATOM 1521 N N . ARG A 1 199 ? 6.743 -6.262 -12.645 1.00 96.19 199 ARG A N 1
ATOM 1522 C CA . ARG A 1 199 ? 6.916 -5.794 -14.017 1.00 96.19 199 ARG A CA 1
ATOM 1523 C C . ARG A 1 199 ? 8.398 -5.626 -14.307 1.00 96.19 199 ARG A C 1
ATOM 1525 O O . ARG A 1 199 ? 9.155 -5.268 -13.400 1.00 96.19 199 ARG A O 1
ATOM 1532 N N . ASN A 1 200 ? 8.775 -5.788 -15.570 1.00 96.69 200 ASN A N 1
ATOM 1533 C CA . ASN A 1 200 ? 10.092 -5.428 -16.059 1.00 96.69 200 ASN A CA 1
ATOM 1534 C C . ASN A 1 200 ? 10.472 -4.003 -15.614 1.00 96.69 200 ASN A C 1
ATOM 1536 O O . ASN A 1 200 ? 9.700 -3.043 -15.746 1.00 96.69 200 ASN A O 1
ATOM 1540 N N . PHE A 1 201 ? 11.676 -3.854 -15.069 1.00 97.75 201 PHE A N 1
ATOM 1541 C CA . PHE A 1 201 ? 12.133 -2.600 -14.488 1.00 97.75 201 PHE A CA 1
ATOM 1542 C C . PHE A 1 201 ? 12.275 -1.493 -15.535 1.00 97.75 201 PHE A C 1
ATOM 1544 O O . PHE A 1 201 ? 11.896 -0.358 -15.265 1.00 97.75 201 PHE A O 1
ATOM 1551 N N . PHE A 1 202 ? 12.766 -1.802 -16.738 1.00 97.19 202 PHE A N 1
ATOM 1552 C CA . PHE A 1 202 ? 12.979 -0.799 -17.786 1.00 97.19 202 PHE A CA 1
ATOM 1553 C C . PHE A 1 202 ? 11.657 -0.265 -18.338 1.00 97.19 202 PHE A C 1
ATOM 1555 O O . PHE A 1 202 ? 11.505 0.940 -18.527 1.00 97.19 202 PHE A O 1
ATOM 1562 N N . ASP A 1 203 ? 10.666 -1.137 -18.509 1.00 96.00 203 ASP A N 1
ATOM 1563 C CA . ASP A 1 203 ? 9.296 -0.722 -18.820 1.00 96.00 203 ASP A CA 1
ATOM 1564 C C . ASP A 1 203 ? 8.690 0.149 -17.713 1.00 96.00 203 ASP A C 1
ATOM 1566 O O . ASP A 1 203 ? 7.993 1.138 -17.975 1.00 96.00 203 ASP A O 1
ATOM 1570 N N . SER A 1 204 ? 8.961 -0.219 -16.461 1.00 96.38 204 SER A N 1
ATOM 1571 C CA . SER A 1 204 ? 8.486 0.521 -15.298 1.00 96.38 204 SER A CA 1
ATOM 1572 C C . SER A 1 204 ? 9.153 1.891 -15.188 1.00 96.38 204 SER A C 1
ATOM 1574 O O . SER A 1 204 ? 8.468 2.854 -14.859 1.00 96.38 204 SER A O 1
ATOM 1576 N N . LEU A 1 205 ? 10.438 2.006 -15.537 1.00 96.19 205 LEU A N 1
ATOM 1577 C CA . LEU A 1 205 ? 11.214 3.247 -15.534 1.00 96.19 205 LEU A CA 1
ATOM 1578 C C . LEU A 1 205 ? 10.594 4.292 -16.465 1.00 96.19 205 LEU A C 1
ATOM 1580 O O . LEU A 1 205 ? 10.270 5.396 -16.033 1.00 96.19 205 LEU A O 1
ATOM 1584 N N . VAL A 1 206 ? 10.337 3.907 -17.718 1.00 95.69 206 VAL A N 1
ATOM 1585 C CA . VAL A 1 206 ? 9.676 4.782 -18.697 1.00 95.69 206 VAL A CA 1
ATOM 1586 C C . VAL A 1 206 ? 8.269 5.147 -18.215 1.00 95.69 206 VAL A C 1
ATOM 1588 O O . VAL A 1 206 ? 7.839 6.294 -18.302 1.00 95.69 206 VAL A O 1
ATOM 1591 N N . SER A 1 207 ? 7.538 4.180 -17.654 1.00 94.75 207 SER A N 1
ATOM 1592 C CA . SER A 1 207 ? 6.190 4.433 -17.149 1.00 94.75 207 SER A CA 1
ATOM 1593 C C . SER A 1 207 ? 6.145 5.311 -15.891 1.00 94.75 207 SER A C 1
ATOM 1595 O O . SER A 1 207 ? 5.096 5.917 -15.646 1.00 94.75 207 SER A O 1
ATOM 1597 N N . LEU A 1 208 ? 7.204 5.323 -15.078 1.00 94.69 208 LEU A N 1
ATOM 1598 C CA . LEU A 1 208 ? 7.366 6.204 -13.923 1.00 94.69 208 LEU A CA 1
ATOM 1599 C C . LEU A 1 208 ? 7.652 7.632 -14.384 1.00 94.69 208 LEU A C 1
ATOM 1601 O O . LEU A 1 208 ? 6.968 8.536 -13.913 1.00 94.69 208 LEU A O 1
ATOM 1605 N N . ASP A 1 209 ? 8.574 7.816 -15.337 1.00 95.69 209 ASP A N 1
ATOM 1606 C CA . ASP A 1 209 ? 8.895 9.132 -15.913 1.00 95.69 209 ASP A CA 1
ATOM 1607 C C . ASP A 1 209 ? 7.632 9.830 -16.426 1.00 95.69 209 ASP A C 1
ATOM 1609 O O . ASP A 1 209 ? 7.296 10.928 -15.981 1.00 95.69 209 ASP A O 1
ATOM 1613 N N . ASP A 1 210 ? 6.853 9.138 -17.266 1.00 94.06 210 ASP A N 1
ATOM 1614 C CA . ASP A 1 210 ? 5.606 9.689 -17.800 1.00 94.06 210 ASP A CA 1
ATOM 1615 C C . ASP A 1 210 ? 4.632 10.112 -16.693 1.00 94.06 210 ASP A C 1
ATOM 1617 O O . ASP A 1 210 ? 3.972 11.146 -16.793 1.00 94.06 210 ASP A O 1
ATOM 1621 N N . MET A 1 211 ? 4.510 9.286 -15.646 1.00 91.19 211 MET A N 1
ATOM 1622 C CA . MET A 1 211 ? 3.588 9.532 -14.540 1.00 91.19 211 MET A CA 1
ATOM 1623 C C . MET A 1 211 ? 4.020 10.762 -13.749 1.00 91.19 211 MET A C 1
ATOM 1625 O O . MET A 1 211 ? 3.197 11.642 -13.515 1.00 91.19 211 MET A O 1
ATOM 1629 N N . PHE A 1 212 ? 5.296 10.849 -13.371 1.00 91.25 212 PHE A N 1
ATOM 1630 C CA . PHE A 1 212 ? 5.802 11.984 -12.609 1.00 91.25 212 PHE A CA 1
ATOM 1631 C C . PHE A 1 212 ? 5.744 13.278 -13.419 1.00 91.25 212 PHE A C 1
ATOM 1633 O O . PHE A 1 212 ? 5.332 14.305 -12.885 1.00 91.25 212 PHE A O 1
ATOM 1640 N N . VAL A 1 213 ? 6.076 13.247 -14.713 1.00 91.50 213 VAL A N 1
ATOM 1641 C CA . VAL A 1 213 ? 5.946 14.420 -15.590 1.00 91.50 213 VAL A CA 1
ATOM 1642 C C . VAL A 1 213 ? 4.482 14.856 -15.722 1.00 91.50 213 VAL A C 1
ATOM 1644 O O . VAL A 1 213 ? 4.197 16.050 -15.623 1.00 91.50 213 VAL A O 1
ATOM 1647 N N . ALA A 1 214 ? 3.544 13.924 -15.910 1.00 88.06 214 ALA A N 1
ATOM 1648 C CA . ALA A 1 214 ? 2.120 14.240 -16.034 1.00 88.06 214 ALA A CA 1
ATOM 1649 C C . ALA A 1 214 ? 1.512 14.778 -14.726 1.00 88.06 214 ALA A C 1
ATOM 1651 O O . ALA A 1 214 ? 0.863 15.828 -14.731 1.00 88.06 214 ALA A O 1
ATOM 1652 N N . ASP A 1 215 ? 1.763 14.110 -13.596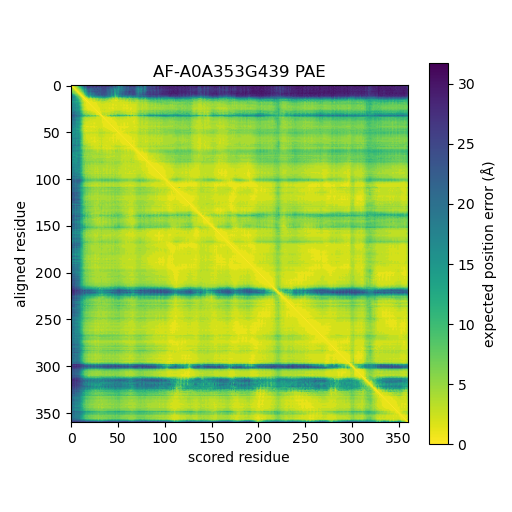 1.00 83.62 215 ASP A N 1
ATOM 1653 C CA . ASP A 1 215 ? 1.265 14.534 -12.284 1.00 83.62 215 ASP A CA 1
ATOM 1654 C C . ASP A 1 215 ? 1.796 15.942 -11.949 1.00 83.62 215 ASP A C 1
ATOM 1656 O O . ASP A 1 215 ? 1.045 16.836 -11.553 1.00 83.62 215 ASP A O 1
ATOM 1660 N N . ARG A 1 216 ? 3.082 16.207 -12.210 1.00 84.44 216 ARG A N 1
ATOM 1661 C CA . ARG A 1 216 ? 3.716 17.509 -11.943 1.00 84.44 216 ARG A CA 1
ATOM 1662 C C . ARG A 1 216 ? 3.235 18.648 -12.846 1.00 84.44 216 ARG A C 1
ATOM 1664 O O . ARG A 1 216 ? 3.416 19.808 -12.481 1.00 84.44 216 ARG A O 1
ATOM 1671 N N . ARG A 1 217 ? 2.585 18.362 -13.975 1.00 81.00 217 ARG A N 1
ATOM 1672 C CA . ARG A 1 217 ? 1.898 19.386 -14.786 1.00 81.00 217 ARG A CA 1
ATOM 1673 C C . ARG A 1 217 ? 0.524 19.762 -14.232 1.00 81.00 217 ARG A C 1
ATOM 1675 O O . ARG A 1 217 ? 0.025 20.830 -14.558 1.00 81.00 217 ARG A O 1
ATOM 1682 N N . THR A 1 218 ? -0.066 18.911 -13.396 1.00 73.38 218 THR A N 1
ATOM 1683 C CA . THR A 1 218 ? -1.460 19.049 -12.949 1.00 73.38 218 THR A CA 1
ATOM 1684 C C . THR A 1 218 ? -1.589 19.781 -11.604 1.00 73.38 218 THR A C 1
ATOM 1686 O O . THR A 1 218 ? -2.585 20.455 -11.369 1.00 73.38 218 THR A O 1
ATOM 1689 N N . TYR A 1 219 ? -0.593 19.690 -10.714 1.00 64.56 219 TYR A N 1
ATOM 1690 C CA . TYR A 1 219 ? -0.690 20.213 -9.338 1.00 64.56 219 TYR A CA 1
ATOM 1691 C C . TYR A 1 219 ? 0.171 21.455 -9.093 1.00 64.56 219 TYR A C 1
ATOM 1693 O O . TYR A 1 219 ? 1.377 21.321 -8.962 1.00 64.56 219 TYR A O 1
ATOM 1701 N N . GLU A 1 220 ? -0.392 22.648 -8.917 1.00 57.84 220 GLU A N 1
ATOM 1702 C CA . GLU A 1 220 ? 0.362 23.922 -8.851 1.00 57.84 220 GLU A CA 1
ATOM 1703 C C . GLU A 1 220 ? 1.365 24.073 -7.675 1.00 57.84 220 GLU A C 1
ATOM 1705 O O . GLU A 1 220 ? 2.293 24.878 -7.752 1.00 57.84 220 GLU A O 1
ATOM 1710 N N . HIS A 1 221 ? 1.271 23.283 -6.596 1.00 61.25 221 HIS A N 1
ATOM 1711 C CA . HIS A 1 221 ? 2.073 23.502 -5.377 1.00 61.25 221 HIS A CA 1
ATOM 1712 C C . HIS A 1 221 ? 3.347 22.646 -5.281 1.00 61.25 221 HIS A C 1
ATOM 1714 O O . HIS A 1 221 ? 3.337 21.557 -4.708 1.00 61.25 221 HIS A O 1
ATOM 1720 N N . ALA A 1 222 ? 4.476 23.177 -5.761 1.00 56.50 222 ALA A N 1
ATOM 1721 C CA . ALA A 1 222 ? 5.774 22.489 -5.810 1.00 56.50 222 ALA A CA 1
ATOM 1722 C C . ALA A 1 222 ? 6.288 21.922 -4.465 1.00 56.50 222 ALA A C 1
ATOM 1724 O O . ALA A 1 222 ? 6.941 20.881 -4.461 1.00 56.50 222 ALA A O 1
ATOM 1725 N N . GLN A 1 223 ? 5.984 22.557 -3.325 1.00 57.84 223 GLN A N 1
ATOM 1726 C CA . GLN A 1 223 ? 6.528 22.157 -2.015 1.00 57.84 223 GLN A CA 1
ATOM 1727 C C . GLN A 1 223 ? 5.878 20.895 -1.423 1.00 57.84 223 GLN A C 1
ATOM 1729 O O . GLN A 1 223 ? 6.540 20.146 -0.712 1.00 57.84 223 GLN A O 1
ATOM 1734 N N . ILE A 1 224 ? 4.608 20.620 -1.741 1.00 64.00 224 ILE A N 1
ATOM 1735 C CA . ILE A 1 224 ? 3.910 19.409 -1.269 1.00 64.00 224 ILE A CA 1
ATOM 1736 C C . ILE A 1 224 ? 4.310 18.191 -2.121 1.00 64.00 224 ILE A C 1
ATOM 1738 O O . ILE A 1 224 ? 4.281 17.060 -1.643 1.00 64.00 224 ILE A O 1
ATOM 1742 N N . ARG A 1 225 ? 4.761 18.412 -3.367 1.00 70.62 225 ARG A N 1
ATOM 1743 C CA . ARG A 1 225 ? 5.105 17.339 -4.319 1.00 70.62 225 ARG A CA 1
ATOM 1744 C C . ARG A 1 225 ? 6.219 16.424 -3.819 1.00 70.62 225 ARG A C 1
ATOM 1746 O O . ARG A 1 225 ? 6.146 15.223 -4.054 1.00 70.62 225 ARG A O 1
ATOM 1753 N N . PHE A 1 226 ? 7.195 16.964 -3.087 1.00 75.12 226 PHE A N 1
ATOM 1754 C CA . PHE A 1 226 ? 8.281 16.158 -2.527 1.00 75.12 226 PHE A CA 1
ATOM 1755 C C . PHE A 1 226 ? 7.757 15.035 -1.620 1.00 75.12 226 PHE A C 1
ATOM 1757 O O . PHE A 1 226 ? 8.261 13.919 -1.677 1.00 75.12 226 PHE A O 1
ATOM 1764 N N . PHE A 1 227 ? 6.696 15.286 -0.846 1.00 75.50 227 PHE A N 1
ATOM 1765 C CA . PHE A 1 227 ? 6.082 14.270 0.015 1.00 75.50 227 PHE A CA 1
ATOM 1766 C C . PHE A 1 227 ? 5.304 13.191 -0.754 1.00 75.50 227 PHE A C 1
ATOM 1768 O O . PHE A 1 227 ? 4.957 12.161 -0.176 1.00 75.50 227 PHE A O 1
ATOM 1775 N N . ASN A 1 228 ? 5.068 13.394 -2.054 1.00 76.25 228 ASN A N 1
ATOM 1776 C CA . ASN A 1 228 ? 4.414 12.419 -2.919 1.00 76.25 228 ASN A CA 1
ATOM 1777 C C . ASN A 1 228 ? 5.413 11.526 -3.663 1.00 76.25 228 ASN A C 1
ATOM 1779 O O . ASN A 1 228 ? 5.165 10.326 -3.762 1.00 76.25 228 ASN A O 1
ATOM 1783 N N . ASP A 1 229 ? 6.503 12.089 -4.195 1.00 83.88 229 ASP A N 1
ATOM 1784 C CA . ASP A 1 229 ? 7.414 11.365 -5.096 1.00 83.88 229 ASP A CA 1
ATOM 1785 C C . ASP A 1 229 ? 8.898 11.365 -4.690 1.00 83.88 229 ASP A C 1
ATOM 1787 O O . ASP A 1 229 ? 9.663 10.561 -5.214 1.00 83.88 229 ASP A O 1
ATOM 1791 N N . GLY A 1 230 ? 9.319 12.219 -3.751 1.00 86.31 230 GLY A N 1
ATOM 1792 C CA . GLY A 1 230 ? 10.713 12.323 -3.307 1.00 86.31 230 GLY A CA 1
ATOM 1793 C C . GLY A 1 230 ? 11.692 12.890 -4.346 1.00 86.31 230 GLY A C 1
ATOM 1794 O O . GLY A 1 230 ? 12.900 12.848 -4.115 1.00 86.31 230 GLY A O 1
ATOM 1795 N N . LEU A 1 231 ? 11.214 13.423 -5.477 1.00 90.00 231 LEU A N 1
ATOM 1796 C CA . LEU A 1 231 ? 12.060 13.902 -6.577 1.00 90.00 231 LEU A CA 1
ATOM 1797 C C . LEU A 1 231 ? 12.334 15.421 -6.485 1.00 90.00 231 LEU A C 1
ATOM 1799 O O . LEU A 1 231 ? 11.487 16.174 -5.983 1.00 90.00 231 LEU A O 1
ATOM 1803 N N . PRO A 1 232 ? 13.467 15.921 -7.028 1.00 90.06 232 PRO A N 1
ATOM 1804 C CA . PRO A 1 232 ? 13.801 17.348 -7.057 1.00 90.06 232 PRO A CA 1
ATOM 1805 C C . PRO A 1 232 ? 12.688 18.202 -7.669 1.00 90.06 232 PRO A C 1
ATOM 1807 O O . PRO A 1 232 ? 12.004 17.773 -8.596 1.00 90.06 232 PRO A O 1
ATOM 1810 N N . ALA A 1 233 ? 12.508 19.439 -7.198 1.00 87.25 233 ALA A N 1
ATOM 1811 C CA . ALA A 1 233 ? 11.413 20.308 -7.653 1.00 87.25 233 ALA A CA 1
ATOM 1812 C C . ALA A 1 233 ? 11.394 20.525 -9.182 1.00 87.25 233 ALA A C 1
ATOM 1814 O O . ALA A 1 233 ? 10.323 20.504 -9.784 1.00 87.25 233 ALA A O 1
ATOM 1815 N N . HIS A 1 234 ? 12.573 20.633 -9.802 1.00 89.31 234 HIS A N 1
ATOM 1816 C CA . HIS A 1 234 ? 12.770 20.858 -11.239 1.00 89.31 234 HIS A CA 1
ATOM 1817 C C . HIS A 1 234 ? 12.814 19.564 -12.074 1.00 89.31 234 HIS A C 1
ATOM 1819 O O . HIS A 1 234 ? 13.204 19.601 -13.235 1.00 89.31 234 HIS A O 1
ATOM 1825 N N . TYR A 1 235 ? 12.429 18.410 -11.510 1.00 92.44 235 TYR A N 1
ATOM 1826 C CA . TYR A 1 235 ? 12.490 17.115 -12.203 1.00 92.44 235 TYR A CA 1
ATOM 1827 C C . TYR A 1 235 ? 11.869 17.150 -13.607 1.00 92.44 235 TYR A C 1
ATOM 1829 O O . TYR A 1 235 ? 12.456 16.637 -14.549 1.00 92.44 235 TYR A O 1
ATOM 1837 N N . SER A 1 236 ? 10.709 17.794 -13.769 1.00 91.56 236 SER A N 1
ATOM 1838 C CA . SER A 1 236 ? 9.997 17.867 -15.054 1.00 91.56 236 SER A CA 1
ATOM 1839 C C . SER A 1 236 ? 10.711 18.697 -16.126 1.00 91.56 236 SER A C 1
ATOM 1841 O O . SER A 1 236 ? 10.373 18.552 -17.300 1.00 91.56 236 SER A O 1
ATOM 1843 N N . ASP A 1 237 ? 11.679 19.525 -15.730 1.00 91.88 237 ASP A N 1
ATOM 1844 C CA . ASP A 1 237 ? 12.440 20.414 -16.613 1.00 91.88 237 ASP A CA 1
ATOM 1845 C C . ASP A 1 237 ? 13.792 19.805 -17.030 1.00 91.88 237 ASP A C 1
ATOM 1847 O O . ASP A 1 237 ? 14.458 20.322 -17.925 1.00 91.88 237 ASP A O 1
ATOM 1851 N N . MET A 1 238 ? 14.206 18.699 -16.398 1.00 95.56 238 MET A N 1
ATOM 1852 C CA . MET A 1 238 ? 15.439 17.973 -16.728 1.00 95.56 238 MET A CA 1
ATOM 1853 C C . MET A 1 238 ? 15.326 17.264 -18.086 1.00 95.56 238 MET A C 1
ATOM 1855 O O . MET A 1 238 ? 14.227 16.887 -18.508 1.00 95.56 238 MET A O 1
ATOM 1859 N N . ALA A 1 239 ? 16.458 17.014 -18.754 1.00 97.25 239 ALA A N 1
ATOM 1860 C CA . ALA A 1 239 ? 16.490 16.189 -19.961 1.00 97.25 239 ALA A CA 1
ATOM 1861 C C . ALA A 1 239 ? 16.048 14.745 -19.655 1.00 97.25 239 ALA A C 1
ATOM 1863 O O . ALA A 1 239 ? 16.181 14.276 -18.526 1.00 97.25 239 ALA A O 1
ATOM 1864 N N . LEU A 1 240 ? 15.506 14.034 -20.653 1.00 96.25 240 LEU A N 1
ATOM 1865 C CA . LEU A 1 240 ? 14.986 12.672 -20.461 1.00 96.25 240 LEU A CA 1
ATOM 1866 C C . LEU A 1 240 ? 16.035 11.739 -19.839 1.00 96.25 240 LEU A C 1
ATOM 1868 O O . LEU A 1 240 ? 15.728 11.054 -18.869 1.00 96.25 240 LEU A O 1
ATOM 1872 N N . ASP A 1 241 ? 17.258 11.750 -20.363 1.00 97.44 241 ASP A N 1
ATOM 1873 C CA . ASP A 1 241 ? 18.336 10.879 -19.891 1.00 97.44 241 ASP A CA 1
ATOM 1874 C C . ASP A 1 241 ? 18.668 11.144 -18.414 1.00 97.44 241 ASP A C 1
ATOM 1876 O O . ASP A 1 241 ? 18.730 10.197 -17.631 1.00 97.44 241 ASP A O 1
ATOM 1880 N N . ASP A 1 242 ? 18.747 12.416 -18.003 1.00 97.62 242 ASP A N 1
ATOM 1881 C CA . ASP A 1 242 ? 18.984 12.800 -16.604 1.00 97.62 242 ASP A CA 1
ATOM 1882 C C . ASP A 1 242 ? 17.830 12.357 -15.688 1.00 97.62 242 ASP A C 1
ATOM 1884 O O . ASP A 1 242 ? 18.048 11.913 -14.557 1.00 97.62 242 ASP A O 1
ATOM 1888 N N . ARG A 1 243 ? 16.577 12.455 -16.161 1.00 97.56 243 ARG A N 1
ATOM 1889 C CA . ARG A 1 243 ? 15.405 11.988 -15.400 1.00 97.56 243 ARG A CA 1
ATOM 1890 C C . ARG A 1 243 ? 15.429 10.479 -15.213 1.00 97.56 243 ARG A C 1
ATOM 1892 O O . ARG A 1 243 ? 15.164 10.004 -14.109 1.00 97.56 243 ARG A O 1
ATOM 1899 N N . LEU A 1 244 ? 15.737 9.728 -16.268 1.00 98.00 244 LEU A N 1
ATOM 1900 C CA . LEU A 1 244 ? 15.825 8.270 -16.216 1.00 98.00 244 LEU A CA 1
ATOM 1901 C C . LEU A 1 244 ? 16.999 7.813 -15.340 1.00 98.00 244 LEU A C 1
ATOM 1903 O O . LEU A 1 244 ? 16.834 6.871 -14.567 1.00 98.00 244 LEU A O 1
ATOM 1907 N N . GLU A 1 245 ? 18.149 8.487 -15.404 1.00 97.62 245 GLU A N 1
ATOM 1908 C CA . GLU A 1 245 ? 19.295 8.208 -14.533 1.00 97.62 245 GLU A CA 1
ATOM 1909 C C . GLU A 1 245 ? 18.950 8.436 -13.057 1.00 97.62 245 GLU A C 1
ATOM 1911 O O . GLU A 1 245 ? 19.180 7.555 -12.224 1.00 97.62 245 GLU A O 1
ATOM 1916 N N . LEU A 1 246 ? 18.298 9.558 -12.740 1.00 97.25 246 LEU A N 1
ATOM 1917 C CA . LEU A 1 246 ? 17.823 9.828 -11.386 1.00 97.25 246 LEU A CA 1
ATOM 1918 C C . LEU A 1 246 ? 16.818 8.769 -10.908 1.00 97.25 246 LEU A C 1
ATOM 1920 O O . LEU A 1 246 ? 16.895 8.307 -9.769 1.00 97.25 246 LEU A O 1
ATOM 1924 N N . LEU A 1 247 ? 15.879 8.353 -11.763 1.00 97.25 247 LEU A N 1
ATOM 1925 C CA . LEU A 1 247 ? 14.930 7.298 -11.408 1.00 97.25 247 LEU A CA 1
ATOM 1926 C C . LEU A 1 247 ? 15.625 5.949 -11.171 1.00 97.25 247 LEU A C 1
ATOM 1928 O O . LEU A 1 247 ? 15.183 5.201 -10.299 1.00 97.25 247 LEU A O 1
ATOM 1932 N N . VAL A 1 248 ? 16.705 5.627 -11.892 1.00 98.12 248 VAL A N 1
ATOM 1933 C CA . VAL A 1 248 ? 17.515 4.431 -11.604 1.00 98.12 248 VAL A CA 1
ATOM 1934 C C . VAL A 1 248 ? 18.105 4.514 -10.200 1.00 98.12 248 VAL A C 1
ATOM 1936 O O . VAL A 1 248 ? 17.974 3.554 -9.439 1.00 98.12 248 VAL A O 1
ATOM 1939 N N . ASP A 1 249 ? 18.686 5.654 -9.830 1.00 95.62 249 ASP A N 1
ATOM 1940 C CA . ASP A 1 249 ? 19.297 5.843 -8.511 1.00 95.62 249 ASP A CA 1
ATOM 1941 C C . ASP A 1 249 ? 18.289 5.716 -7.366 1.00 95.62 249 ASP A C 1
ATOM 1943 O O . ASP A 1 249 ? 18.589 5.116 -6.332 1.00 95.62 249 ASP A O 1
ATOM 1947 N N . VAL A 1 250 ? 17.074 6.230 -7.564 1.00 92.38 250 VAL A N 1
ATOM 1948 C CA . VAL A 1 250 ? 16.012 6.185 -6.553 1.00 92.38 250 VAL A CA 1
ATOM 1949 C C . VAL A 1 250 ? 15.346 4.807 -6.485 1.00 92.38 250 VAL A C 1
ATOM 1951 O O . VAL A 1 250 ? 15.067 4.305 -5.394 1.00 92.38 250 VAL A O 1
ATOM 1954 N N . HIS A 1 251 ? 15.070 4.174 -7.628 1.00 95.44 251 HIS A N 1
ATOM 1955 C CA . HIS A 1 251 ? 14.165 3.024 -7.677 1.00 95.44 251 HIS A CA 1
ATOM 1956 C C . HIS A 1 251 ? 14.845 1.668 -7.864 1.00 95.44 251 HIS A C 1
ATOM 1958 O O . HIS A 1 251 ? 14.282 0.678 -7.404 1.00 95.44 251 HIS A O 1
ATOM 1964 N N . ALA A 1 252 ? 16.024 1.564 -8.486 1.00 97.25 252 ALA A N 1
ATOM 1965 C CA . ALA A 1 252 ? 16.597 0.255 -8.826 1.00 97.25 252 ALA A CA 1
ATOM 1966 C C . ALA A 1 252 ? 16.794 -0.637 -7.587 1.00 97.25 252 ALA A C 1
ATOM 1968 O O . ALA A 1 252 ? 16.329 -1.778 -7.557 1.00 97.25 252 ALA A O 1
ATOM 1969 N N . VAL A 1 253 ? 17.403 -0.096 -6.525 1.00 97.12 253 VAL A N 1
ATOM 1970 C CA . VAL A 1 253 ? 17.585 -0.823 -5.256 1.00 97.12 253 VAL A CA 1
ATOM 1971 C C . VAL A 1 253 ? 16.239 -1.180 -4.628 1.00 97.12 253 VAL A C 1
ATOM 1973 O O . VAL A 1 253 ? 16.073 -2.283 -4.111 1.00 97.12 253 VAL A O 1
ATOM 1976 N N . TRP A 1 254 ? 15.260 -0.277 -4.694 1.00 96.12 254 TRP A N 1
ATOM 1977 C CA . TRP A 1 254 ? 13.940 -0.526 -4.128 1.00 96.12 254 TRP A CA 1
ATOM 1978 C C . TRP A 1 254 ? 13.220 -1.681 -4.841 1.00 96.12 254 TRP A C 1
ATOM 1980 O O . TRP A 1 254 ? 12.659 -2.536 -4.163 1.00 96.12 254 TRP A O 1
ATOM 1990 N N . TYR A 1 255 ? 13.272 -1.762 -6.178 1.00 97.62 255 TYR A N 1
ATOM 1991 C CA . TYR A 1 255 ? 12.645 -2.857 -6.939 1.00 97.62 255 TYR A CA 1
ATOM 1992 C C . TYR A 1 255 ? 13.277 -4.209 -6.618 1.00 97.62 255 TYR A C 1
ATOM 1994 O O . TYR A 1 255 ? 12.555 -5.186 -6.413 1.00 97.62 255 TYR A O 1
ATOM 2002 N N . VAL A 1 256 ? 14.610 -4.250 -6.522 1.00 97.81 256 VAL A N 1
ATOM 2003 C CA . VAL A 1 256 ? 15.335 -5.449 -6.085 1.00 97.81 256 VAL A CA 1
ATOM 2004 C C . VAL A 1 256 ? 14.873 -5.859 -4.694 1.00 97.81 256 VAL A C 1
ATOM 2006 O O . VAL A 1 256 ? 14.421 -6.982 -4.497 1.00 97.81 256 VAL A O 1
ATOM 2009 N N . GLN A 1 257 ? 14.906 -4.934 -3.732 1.00 97.31 257 GLN A N 1
ATOM 2010 C CA . GLN A 1 257 ? 14.488 -5.224 -2.364 1.00 97.31 257 GLN A CA 1
ATOM 2011 C C . GLN A 1 257 ? 13.026 -5.659 -2.285 1.00 97.31 257 GLN A C 1
ATOM 2013 O O . GLN A 1 257 ? 12.719 -6.570 -1.526 1.00 97.31 257 GLN A O 1
ATOM 2018 N N . PHE A 1 258 ? 12.131 -5.049 -3.061 1.00 97.94 258 PHE A N 1
ATOM 2019 C CA . PHE A 1 258 ? 10.735 -5.462 -3.154 1.00 97.94 258 PHE A CA 1
ATOM 2020 C C . PHE A 1 258 ? 10.628 -6.923 -3.584 1.00 97.94 258 PHE A C 1
ATOM 2022 O O . PHE A 1 258 ? 10.142 -7.734 -2.795 1.00 97.94 258 PHE A O 1
ATOM 2029 N N . LEU A 1 259 ? 11.143 -7.275 -4.763 1.00 98.06 259 LEU A N 1
ATOM 2030 C CA . LEU A 1 259 ? 11.051 -8.634 -5.296 1.00 98.06 259 LEU A CA 1
ATOM 2031 C C . LEU A 1 259 ? 11.660 -9.658 -4.329 1.00 98.06 259 LEU A C 1
ATOM 2033 O O . LEU A 1 259 ? 10.999 -10.618 -3.931 1.00 98.06 259 LEU A O 1
ATOM 2037 N N . MET A 1 260 ? 12.886 -9.397 -3.881 1.00 97.38 260 MET A N 1
ATOM 2038 C CA . MET A 1 260 ? 13.629 -10.311 -3.019 1.00 97.38 260 MET A CA 1
ATOM 2039 C C . MET A 1 260 ? 12.984 -10.501 -1.662 1.00 97.38 260 MET A C 1
ATOM 2041 O O . MET A 1 260 ? 12.972 -11.604 -1.129 1.00 97.38 260 MET A O 1
ATOM 2045 N N . SER A 1 261 ? 12.451 -9.430 -1.080 1.00 98.12 261 SER A N 1
ATOM 2046 C CA . SER A 1 261 ? 11.806 -9.512 0.224 1.00 98.12 261 SER A CA 1
ATOM 2047 C C . SER A 1 261 ? 10.602 -10.459 0.194 1.00 98.12 261 SER A C 1
ATOM 2049 O O . SER A 1 261 ? 10.465 -11.306 1.076 1.00 98.12 261 SER A O 1
ATOM 2051 N N . TRP A 1 262 ? 9.785 -10.392 -0.863 1.00 98.50 262 TRP A N 1
ATOM 2052 C CA . TRP A 1 262 ? 8.652 -11.292 -1.073 1.00 98.50 262 TRP A CA 1
ATOM 2053 C C . TRP A 1 262 ? 9.098 -12.728 -1.368 1.00 98.50 262 TRP A C 1
ATOM 2055 O O . TRP A 1 262 ? 8.613 -13.642 -0.705 1.00 98.50 262 TRP A O 1
ATOM 2065 N N . GLN A 1 263 ? 10.073 -12.928 -2.263 1.00 97.88 263 GLN A N 1
ATOM 2066 C CA . GLN A 1 263 ? 10.641 -14.255 -2.551 1.00 97.88 263 GLN A CA 1
ATOM 2067 C C . GLN A 1 263 ? 11.225 -14.922 -1.298 1.00 97.88 263 GLN A C 1
ATOM 2069 O O . GLN A 1 263 ? 10.986 -16.102 -1.048 1.00 97.88 263 GLN A O 1
ATOM 2074 N N . LYS A 1 264 ? 11.970 -14.173 -0.475 1.00 97.75 264 LYS A N 1
ATOM 2075 C CA . LYS A 1 264 ? 12.563 -14.684 0.768 1.00 97.75 264 LYS A CA 1
ATOM 2076 C C . LYS A 1 264 ? 11.482 -15.069 1.774 1.00 97.75 264 LYS A C 1
ATOM 2078 O O . LYS A 1 264 ? 11.530 -16.170 2.314 1.00 97.75 264 LYS A O 1
ATOM 2083 N N . CYS A 1 265 ? 10.486 -14.213 2.009 1.00 98.31 265 CYS A N 1
ATOM 2084 C CA . CYS A 1 265 ? 9.384 -14.541 2.918 1.00 98.31 265 CYS A CA 1
ATOM 2085 C C . CYS A 1 265 ? 8.560 -15.748 2.441 1.00 98.31 265 CYS A C 1
ATOM 2087 O O . CYS A 1 265 ? 8.134 -16.545 3.276 1.00 98.31 265 CYS A O 1
ATOM 2089 N N . GLU A 1 266 ? 8.375 -15.915 1.131 1.00 98.12 266 GLU A N 1
ATOM 2090 C CA . GLU A 1 266 ? 7.742 -17.106 0.557 1.00 98.12 266 GLU A CA 1
ATOM 2091 C C . GLU A 1 266 ? 8.601 -18.362 0.735 1.00 98.12 266 GLU A C 1
ATOM 2093 O O . GLU A 1 266 ? 8.110 -19.382 1.215 1.00 98.12 266 GLU A O 1
ATOM 2098 N N . THR A 1 267 ? 9.898 -18.273 0.438 1.00 97.25 267 THR A N 1
ATOM 2099 C CA . THR A 1 267 ? 10.856 -19.383 0.586 1.00 97.25 267 THR A CA 1
ATOM 2100 C C . THR A 1 267 ? 10.947 -19.852 2.039 1.00 97.25 267 THR A C 1
ATOM 2102 O O . THR A 1 267 ? 11.016 -21.049 2.309 1.00 97.25 267 THR A O 1
ATOM 2105 N N . PHE A 1 268 ? 10.890 -18.920 2.995 1.00 96.44 268 PHE A N 1
ATOM 2106 C CA . PHE A 1 268 ? 10.828 -19.228 4.426 1.00 96.44 268 PHE A CA 1
ATOM 2107 C C . PHE A 1 268 ? 9.458 -19.743 4.894 1.00 96.44 268 PHE A C 1
ATOM 2109 O O . PHE A 1 268 ? 9.305 -20.075 6.068 1.00 96.44 268 PHE A O 1
ATOM 2116 N N . GLY A 1 269 ? 8.450 -19.793 4.020 1.00 97.81 269 GLY A N 1
ATOM 2117 C CA . GLY A 1 269 ? 7.095 -20.225 4.359 1.00 97.81 269 GLY A CA 1
ATOM 2118 C C . GLY A 1 269 ? 6.327 -19.246 5.251 1.00 97.81 269 GLY A C 1
ATOM 2119 O O . GLY A 1 269 ? 5.281 -19.610 5.785 1.00 97.81 269 GLY A O 1
ATOM 2120 N N . ALA A 1 270 ? 6.816 -18.013 5.419 1.00 97.88 270 ALA A N 1
ATOM 2121 C CA . ALA A 1 270 ? 6.164 -16.993 6.239 1.00 97.88 270 ALA A CA 1
ATOM 2122 C C . ALA A 1 270 ? 4.885 -16.454 5.577 1.00 97.88 270 ALA A C 1
ATOM 2124 O O . ALA A 1 270 ? 3.965 -16.010 6.260 1.00 97.88 270 ALA A O 1
ATOM 2125 N N . VAL A 1 271 ? 4.824 -16.488 4.245 1.00 98.12 271 VAL A N 1
ATOM 2126 C CA . VAL A 1 271 ? 3.679 -16.042 3.448 1.00 98.12 271 VAL A CA 1
ATOM 2127 C C . VAL A 1 271 ? 3.580 -16.876 2.173 1.00 98.12 271 VAL A C 1
ATOM 2129 O O . VAL A 1 271 ? 4.581 -17.395 1.696 1.00 98.12 271 VAL A O 1
ATOM 2132 N N . LYS A 1 272 ? 2.377 -17.011 1.614 1.00 97.75 272 LYS A N 1
ATOM 2133 C CA . LYS A 1 272 ? 2.138 -17.651 0.312 1.00 97.75 272 LYS A CA 1
ATOM 2134 C C . LYS A 1 272 ? 1.443 -16.643 -0.603 1.00 97.75 272 LYS A C 1
ATOM 2136 O O . LYS A 1 272 ? 0.218 -16.545 -0.542 1.00 97.75 272 LYS A O 1
ATOM 2141 N N . PRO A 1 273 ? 2.194 -15.808 -1.336 1.00 98.31 273 PRO A N 1
ATOM 2142 C CA . PRO A 1 273 ? 1.609 -14.806 -2.207 1.00 98.31 273 PRO A CA 1
ATOM 2143 C C . PRO A 1 273 ? 1.124 -15.412 -3.521 1.00 98.31 273 PRO A C 1
ATOM 2145 O O . PRO A 1 273 ? 1.629 -16.431 -3.983 1.00 98.31 273 PRO A O 1
ATOM 2148 N N . LEU A 1 274 ? 0.182 -14.728 -4.163 1.00 98.62 274 LEU A N 1
ATOM 2149 C CA . LEU A 1 274 ? -0.087 -14.946 -5.575 1.00 98.62 274 LEU A CA 1
ATOM 2150 C C . LEU A 1 274 ? 0.788 -14.022 -6.415 1.00 98.62 274 LEU A C 1
ATOM 2152 O O . LEU A 1 274 ? 0.579 -12.811 -6.407 1.00 98.62 274 LEU A O 1
ATOM 2156 N N . TRP A 1 275 ? 1.720 -14.580 -7.179 1.00 98.50 275 TRP A N 1
ATOM 2157 C CA . TRP A 1 275 ? 2.523 -13.804 -8.122 1.00 98.50 275 TRP A CA 1
ATOM 2158 C C . TRP A 1 275 ? 1.757 -13.505 -9.413 1.00 98.50 275 TRP A C 1
ATOM 2160 O O . TRP A 1 275 ? 1.190 -14.403 -10.041 1.00 98.50 275 TRP A O 1
ATOM 2170 N N . VAL A 1 276 ? 1.773 -12.236 -9.820 1.00 98.19 276 VAL A N 1
ATOM 2171 C CA . VAL A 1 276 ? 1.165 -11.733 -11.056 1.00 98.19 276 VAL A CA 1
ATOM 2172 C C . VAL A 1 276 ? 2.201 -10.907 -11.820 1.00 98.19 276 VAL A C 1
ATOM 2174 O O . VAL A 1 276 ? 2.580 -9.811 -11.403 1.00 98.19 276 VAL A O 1
ATOM 2177 N N . SER A 1 277 ? 2.660 -11.431 -12.952 1.00 96.44 277 SER A N 1
ATOM 2178 C CA . SER A 1 277 ? 3.519 -10.720 -13.900 1.00 96.44 277 SER A CA 1
ATOM 2179 C C . SER A 1 277 ? 2.688 -9.782 -14.767 1.00 96.44 277 SER A C 1
ATOM 2181 O O . SER A 1 277 ? 1.647 -10.159 -15.308 1.00 96.44 277 SER A O 1
ATOM 2183 N N . TYR A 1 278 ? 3.170 -8.555 -14.948 1.00 95.25 278 TYR A N 1
ATOM 2184 C CA . TYR A 1 278 ? 2.562 -7.617 -15.878 1.00 95.25 278 TYR A CA 1
ATOM 2185 C C . TYR A 1 278 ? 2.566 -8.172 -17.311 1.00 95.25 278 TYR A C 1
ATOM 2187 O O . TYR A 1 278 ? 1.553 -8.137 -18.002 1.00 95.25 278 TYR A O 1
ATOM 2195 N N . GLU A 1 279 ? 3.699 -8.706 -17.750 1.00 93.12 279 GLU A N 1
ATOM 2196 C CA . GLU A 1 279 ? 3.944 -9.160 -19.114 1.00 93.12 279 GLU A CA 1
ATOM 2197 C C . GLU A 1 279 ? 3.168 -10.437 -19.450 1.00 93.12 279 GLU A C 1
ATOM 2199 O O . GLU A 1 279 ? 2.552 -10.515 -20.512 1.00 93.12 279 GLU A O 1
ATOM 2204 N N . HIS A 1 280 ? 3.171 -11.425 -18.553 1.00 93.69 280 HIS A N 1
ATOM 2205 C CA . HIS A 1 280 ? 2.579 -12.735 -18.830 1.00 93.69 280 HIS A CA 1
ATOM 2206 C C . HIS A 1 280 ? 1.124 -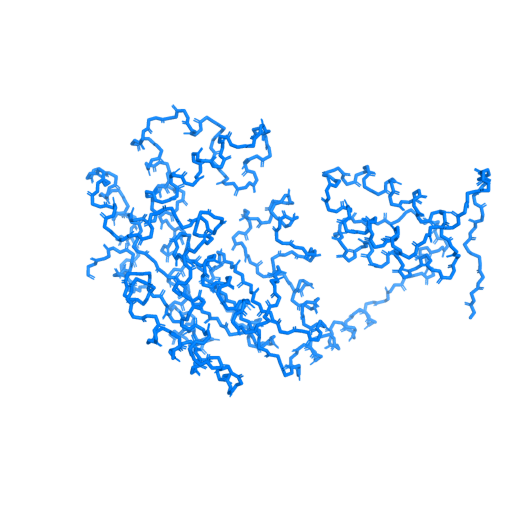12.836 -18.385 1.00 93.69 280 HIS A C 1
ATOM 2208 O O . HIS A 1 280 ? 0.271 -13.271 -19.157 1.00 93.69 280 HIS A O 1
ATOM 2214 N N . ASP A 1 281 ? 0.828 -12.424 -17.152 1.00 95.25 281 ASP A N 1
ATOM 2215 C CA . ASP A 1 281 ? -0.510 -12.570 -16.590 1.00 95.25 281 ASP A CA 1
ATOM 2216 C C . ASP A 1 281 ? -1.391 -11.376 -16.991 1.00 95.25 281 ASP A C 1
ATOM 2218 O O . ASP A 1 281 ? -2.457 -11.542 -17.586 1.00 95.25 281 ASP A O 1
ATOM 2222 N N . PHE A 1 282 ? -0.944 -10.148 -16.702 1.00 93.44 282 PHE A N 1
ATOM 2223 C CA . PHE A 1 282 ? -1.781 -8.963 -16.898 1.00 93.44 282 PHE A CA 1
ATOM 2224 C C . PHE A 1 282 ? -1.976 -8.596 -18.368 1.00 93.44 282 PHE A C 1
ATOM 2226 O O . PHE A 1 282 ? -3.075 -8.189 -18.725 1.00 93.44 282 PHE A O 1
ATOM 2233 N N . LEU A 1 283 ? -0.973 -8.720 -19.239 1.00 91.81 283 LEU A N 1
ATOM 2234 C CA . LEU A 1 283 ? -1.161 -8.512 -20.682 1.00 91.81 283 LEU A CA 1
ATOM 2235 C C . LEU A 1 283 ? -1.710 -9.752 -21.397 1.00 91.81 283 LEU A C 1
ATOM 2237 O O . LEU A 1 283 ? -2.272 -9.609 -22.482 1.00 91.81 283 LEU A O 1
ATOM 2241 N N . GLY A 1 284 ? -1.610 -10.931 -20.779 1.00 92.44 284 GLY A N 1
ATOM 2242 C CA . GLY A 1 284 ? -2.099 -12.195 -21.319 1.00 92.44 284 GLY A CA 1
ATOM 2243 C C . GLY A 1 284 ? -3.614 -12.394 -21.203 1.00 92.44 284 GLY A C 1
ATOM 2244 O O . GLY A 1 284 ? -4.414 -11.452 -21.246 1.00 92.44 284 GLY A O 1
ATOM 2245 N N . ASN A 1 285 ? -4.018 -13.659 -21.073 1.00 94.56 285 ASN A N 1
ATOM 2246 C CA . ASN A 1 285 ? -5.422 -14.063 -21.046 1.00 94.56 285 ASN A CA 1
ATOM 2247 C C . ASN A 1 285 ? -6.096 -13.682 -19.713 1.00 94.56 285 ASN A C 1
ATOM 2249 O O . ASN A 1 285 ? -5.731 -14.183 -18.649 1.00 94.56 285 ASN A O 1
ATOM 2253 N N . LYS A 1 286 ? -7.120 -12.823 -19.788 1.00 93.94 286 LYS A N 1
ATOM 2254 C CA . LYS A 1 286 ? -7.859 -12.310 -18.623 1.00 93.94 286 LYS A CA 1
ATOM 2255 C C . LYS A 1 286 ? -8.666 -13.379 -17.905 1.00 93.94 286 LYS A C 1
ATOM 2257 O O . LYS A 1 286 ? -8.773 -13.312 -16.686 1.00 93.94 286 LYS A O 1
ATOM 2262 N N . GLN A 1 287 ? -9.160 -14.373 -18.636 1.00 94.56 287 GLN A N 1
ATOM 2263 C CA . GLN A 1 287 ? -9.876 -15.503 -18.060 1.00 94.56 287 GLN A CA 1
ATOM 2264 C C . GLN A 1 287 ? -8.944 -16.346 -17.180 1.00 94.56 287 GLN A C 1
ATOM 2266 O O . GLN A 1 287 ? -9.273 -16.624 -16.032 1.00 94.56 287 GLN A O 1
ATOM 2271 N N . LEU A 1 288 ? -7.731 -16.643 -17.664 1.00 95.56 288 LEU A N 1
ATOM 2272 C CA . LEU A 1 288 ? -6.733 -17.385 -16.882 1.00 95.56 288 LEU A CA 1
ATOM 2273 C C . LEU A 1 288 ? -6.273 -16.602 -15.646 1.00 95.56 288 LEU A C 1
ATOM 2275 O O . LEU A 1 288 ? -6.099 -17.181 -14.576 1.00 95.56 288 LEU A O 1
ATOM 2279 N N . LEU A 1 289 ? -6.095 -15.281 -15.766 1.00 96.38 289 LEU A N 1
ATOM 2280 C CA . LEU A 1 289 ? -5.781 -14.441 -14.608 1.00 96.38 289 LEU A CA 1
ATOM 2281 C C . LEU A 1 289 ? -6.940 -14.414 -13.597 1.00 96.38 289 LEU A C 1
ATOM 2283 O O . LEU A 1 289 ? -6.695 -14.474 -12.393 1.00 96.38 289 LEU A O 1
ATOM 2287 N N . ALA A 1 290 ? -8.188 -14.341 -14.063 1.00 95.50 290 ALA A N 1
ATOM 2288 C CA . ALA A 1 290 ? -9.363 -14.376 -13.199 1.00 95.50 290 ALA A CA 1
ATOM 2289 C C . ALA A 1 290 ? -9.469 -15.704 -12.435 1.00 95.50 290 ALA A C 1
ATOM 2291 O O . ALA A 1 290 ? -9.649 -15.674 -11.222 1.00 95.50 290 ALA A O 1
ATOM 2292 N N . GLU A 1 291 ? -9.286 -16.842 -13.110 1.00 94.75 291 GLU A N 1
ATOM 2293 C CA . GLU A 1 291 ? -9.245 -18.182 -12.499 1.00 94.75 291 GLU A CA 1
ATOM 2294 C C . GLU A 1 291 ? -8.142 -18.279 -11.444 1.00 94.75 291 GLU A C 1
ATOM 2296 O O . GLU A 1 291 ? -8.407 -18.576 -10.281 1.00 94.75 291 GLU A O 1
ATOM 2301 N N . LYS A 1 292 ? -6.918 -17.891 -11.815 1.00 96.06 292 LYS A N 1
ATOM 2302 C CA . LYS A 1 292 ? -5.755 -17.868 -10.921 1.00 96.06 292 LYS A CA 1
ATOM 2303 C C . LYS A 1 292 ? -6.004 -17.035 -9.656 1.00 96.06 292 LYS A C 1
ATOM 2305 O O . LYS A 1 292 ? -5.614 -17.436 -8.559 1.00 96.06 292 LYS A O 1
ATOM 2310 N N . ILE A 1 293 ? -6.636 -15.868 -9.796 1.00 96.12 293 ILE A N 1
ATOM 2311 C CA . ILE A 1 293 ? -7.005 -15.019 -8.658 1.00 96.12 293 ILE A CA 1
ATOM 2312 C C . ILE A 1 293 ? -8.106 -15.680 -7.831 1.00 96.12 293 ILE A C 1
ATOM 2314 O O . ILE A 1 293 ? -7.954 -15.744 -6.614 1.00 96.12 293 ILE A O 1
ATOM 2318 N N . ALA A 1 294 ? -9.186 -16.151 -8.461 1.00 94.12 294 ALA A N 1
ATOM 2319 C CA . ALA A 1 294 ? -10.343 -16.746 -7.794 1.00 94.12 294 ALA A CA 1
ATOM 2320 C C . ALA A 1 294 ? -9.957 -17.960 -6.939 1.00 94.12 294 ALA A C 1
ATOM 2322 O O . ALA A 1 294 ? -10.327 -18.015 -5.763 1.00 94.12 294 ALA A O 1
ATOM 2323 N N . ASP A 1 295 ? -9.132 -18.853 -7.488 1.00 94.12 295 ASP A N 1
ATOM 2324 C CA . ASP A 1 295 ? -8.595 -20.022 -6.791 1.00 94.12 295 ASP A CA 1
ATOM 2325 C C . ASP A 1 295 ? -7.785 -19.608 -5.558 1.00 94.12 295 ASP A C 1
ATOM 2327 O O . ASP A 1 295 ? -7.965 -20.137 -4.460 1.00 94.12 295 ASP A O 1
ATOM 2331 N N . PHE A 1 296 ? -6.922 -18.599 -5.706 1.00 96.12 296 PHE A N 1
ATOM 2332 C CA . PHE A 1 296 ? -6.107 -18.090 -4.607 1.00 96.12 296 PHE A CA 1
ATOM 2333 C C . PHE A 1 296 ? -6.948 -17.448 -3.496 1.00 96.12 296 PHE A C 1
ATOM 2335 O O . PHE A 1 296 ? -6.714 -17.660 -2.298 1.00 96.12 296 PHE A O 1
ATOM 2342 N N . ILE A 1 297 ? -7.952 -16.653 -3.871 1.00 93.19 297 ILE A N 1
ATOM 2343 C CA . ILE A 1 297 ? -8.831 -16.006 -2.898 1.00 93.19 297 ILE A CA 1
ATOM 2344 C C . ILE A 1 297 ? -9.899 -16.950 -2.343 1.00 93.19 297 ILE A C 1
ATOM 2346 O O . ILE A 1 297 ? -10.533 -16.576 -1.355 1.00 93.19 297 ILE A O 1
ATOM 2350 N N . GLY A 1 298 ? -10.045 -18.167 -2.879 1.00 87.75 298 GLY A N 1
ATOM 2351 C CA . GLY A 1 298 ? -11.016 -19.168 -2.428 1.00 87.75 298 GLY A CA 1
ATOM 2352 C C . GLY A 1 298 ? -12.432 -18.602 -2.376 1.00 87.75 298 GLY A C 1
ATOM 2353 O O . GLY A 1 298 ? -13.108 -18.732 -1.356 1.00 87.75 298 GLY A O 1
ATOM 2354 N N . PHE A 1 299 ? -12.811 -17.839 -3.402 1.00 72.44 299 PHE A N 1
ATOM 2355 C CA . PHE A 1 299 ? -14.068 -17.101 -3.420 1.00 72.44 299 PHE A CA 1
ATOM 2356 C C . PHE A 1 299 ? -15.094 -17.815 -4.298 1.00 72.44 299 PHE A C 1
ATOM 2358 O O . PHE A 1 299 ? -15.124 -17.629 -5.511 1.00 72.44 299 PHE A O 1
ATOM 2365 N N . ASP A 1 300 ? -15.977 -18.582 -3.660 1.00 65.44 300 ASP A N 1
ATOM 2366 C CA . ASP A 1 300 ? -16.983 -19.417 -4.336 1.00 65.44 300 ASP A CA 1
ATOM 2367 C C . ASP A 1 300 ? -18.179 -18.620 -4.908 1.00 65.44 300 ASP A C 1
ATOM 2369 O O . ASP A 1 300 ? -19.068 -19.183 -5.541 1.00 65.44 300 ASP A O 1
ATOM 2373 N N . GLY A 1 301 ? -18.249 -17.308 -4.647 1.00 63.34 301 GLY A N 1
ATOM 2374 C CA . GLY A 1 301 ? -19.444 -16.485 -4.883 1.00 63.34 301 GLY A CA 1
ATOM 2375 C C . GLY A 1 301 ? -19.416 -15.559 -6.104 1.00 63.34 301 GLY A C 1
ATOM 2376 O O . GLY A 1 301 ? -20.386 -14.835 -6.321 1.00 63.34 301 GLY A O 1
ATOM 2377 N N . VAL A 1 302 ? -18.327 -15.512 -6.879 1.00 64.06 302 VAL A N 1
ATOM 2378 C CA . VAL A 1 302 ? -18.201 -14.613 -8.041 1.00 64.06 302 VAL A CA 1
ATOM 2379 C C . VAL A 1 302 ? -18.195 -15.412 -9.330 1.00 64.06 302 VAL A C 1
ATOM 2381 O O . VAL A 1 302 ? -17.468 -16.390 -9.464 1.00 64.06 302 VAL A O 1
ATOM 2384 N N . SER A 1 303 ? -18.987 -14.953 -10.304 1.00 77.81 303 SER A N 1
ATOM 2385 C CA . SER A 1 303 ? -18.823 -15.407 -11.682 1.00 77.81 303 SER A CA 1
ATOM 2386 C C . SER A 1 303 ? -17.426 -14.997 -12.142 1.00 77.81 303 SER A C 1
ATOM 2388 O O . SER A 1 303 ? -17.128 -13.803 -12.200 1.00 77.81 303 SER A O 1
ATOM 2390 N N . LEU A 1 304 ? -16.579 -15.980 -12.452 1.00 89.44 304 LEU A N 1
ATOM 2391 C CA . LEU A 1 304 ? -15.254 -15.779 -13.047 1.00 89.44 304 LEU A CA 1
ATOM 2392 C C . LEU A 1 304 ? -15.304 -14.791 -14.220 1.00 89.44 304 LEU A C 1
ATOM 2394 O O . LEU A 1 304 ? -14.400 -13.973 -14.365 1.00 89.44 304 LEU A O 1
ATOM 2398 N N . GLU A 1 305 ? -16.403 -14.802 -14.978 1.00 89.75 305 GLU A N 1
ATOM 2399 C CA . GLU A 1 305 ? -16.665 -13.874 -16.079 1.00 89.75 305 GLU A CA 1
ATOM 2400 C C . GLU A 1 305 ? -16.684 -12.419 -15.598 1.00 89.75 305 GLU A C 1
ATOM 2402 O O . GLU A 1 305 ? -16.026 -11.575 -16.189 1.00 89.75 305 GLU A O 1
ATOM 2407 N N . ARG A 1 306 ? -17.333 -12.111 -14.464 1.00 92.44 306 ARG A N 1
ATOM 2408 C CA . ARG A 1 306 ? -17.350 -10.741 -13.912 1.00 92.44 306 ARG A CA 1
ATOM 2409 C C . ARG A 1 306 ? -15.950 -10.247 -13.564 1.00 92.44 306 ARG A C 1
ATOM 2411 O O . ARG A 1 306 ? -15.668 -9.059 -13.721 1.00 92.44 306 ARG A O 1
ATOM 2418 N N . LEU A 1 307 ? -15.095 -11.127 -13.044 1.00 93.56 307 LEU A N 1
ATOM 2419 C CA . LEU A 1 307 ? -13.714 -10.774 -12.724 1.00 93.56 307 LEU A CA 1
ATOM 2420 C C . LEU A 1 307 ? -12.881 -10.610 -13.999 1.00 93.56 307 LEU A C 1
ATOM 2422 O O . LEU A 1 307 ? -12.154 -9.625 -14.112 1.00 93.56 307 LEU A O 1
ATOM 2426 N N . ALA A 1 308 ? -13.015 -11.522 -14.963 1.00 93.75 308 ALA A N 1
ATOM 2427 C CA . ALA A 1 308 ? -12.344 -11.435 -16.256 1.00 93.75 308 ALA A CA 1
ATOM 2428 C C . ALA A 1 308 ? -12.741 -10.157 -17.016 1.00 93.75 308 ALA A C 1
ATOM 2430 O O . ALA A 1 308 ? -11.861 -9.412 -17.448 1.00 93.75 308 ALA A O 1
ATOM 2431 N N . ASP A 1 309 ? -14.035 -9.839 -17.075 1.00 93.50 309 ASP A N 1
ATOM 2432 C CA . ASP A 1 309 ? -14.571 -8.614 -17.676 1.00 93.50 309 ASP A CA 1
ATOM 2433 C C . ASP A 1 309 ? -14.019 -7.367 -16.980 1.00 93.50 309 ASP A C 1
ATOM 2435 O O . ASP A 1 309 ? -13.567 -6.424 -17.628 1.00 93.50 309 ASP A O 1
ATOM 2439 N N . ALA A 1 310 ? -14.000 -7.354 -15.643 1.00 93.38 310 ALA A N 1
ATOM 2440 C CA . ALA A 1 310 ? -13.449 -6.232 -14.889 1.00 93.38 310 ALA A CA 1
ATOM 2441 C C . ALA A 1 310 ? -11.939 -6.051 -15.117 1.00 93.38 310 ALA A C 1
ATOM 2443 O O . ALA A 1 310 ? -11.458 -4.915 -15.054 1.00 93.38 310 ALA A O 1
ATOM 2444 N N . LEU A 1 311 ? -11.210 -7.145 -15.370 1.00 92.31 311 LEU A N 1
ATOM 2445 C CA . LEU A 1 311 ? -9.789 -7.150 -15.720 1.00 92.31 311 LEU A CA 1
ATOM 2446 C C . LEU A 1 311 ? -9.534 -6.752 -17.188 1.00 92.31 311 LEU A C 1
ATOM 2448 O O . LEU A 1 311 ? -8.421 -6.330 -17.511 1.00 92.31 311 LEU A O 1
ATOM 2452 N N . ASP A 1 312 ? -10.523 -6.869 -18.074 1.00 90.19 312 ASP A N 1
ATOM 2453 C CA . ASP A 1 312 ? -10.420 -6.429 -19.472 1.00 90.19 312 ASP A CA 1
ATOM 2454 C C . ASP A 1 312 ? -10.979 -5.013 -19.709 1.00 90.19 312 ASP A C 1
ATOM 2456 O O . ASP A 1 312 ? -10.687 -4.374 -20.722 1.00 90.19 312 ASP A O 1
ATOM 2460 N N . ASP A 1 313 ? -11.733 -4.468 -18.750 1.00 84.94 313 ASP A N 1
ATOM 2461 C CA . ASP A 1 313 ? -12.363 -3.154 -18.864 1.00 84.94 313 ASP A CA 1
ATOM 2462 C C . ASP A 1 313 ? -11.357 -1.990 -18.839 1.00 84.94 313 ASP A C 1
ATOM 2464 O O . ASP A 1 313 ? -10.978 -1.454 -17.793 1.00 84.94 313 ASP A O 1
ATOM 2468 N N . LYS A 1 314 ? -10.962 -1.540 -20.033 1.00 76.50 314 LYS A N 1
ATOM 2469 C CA . LYS A 1 314 ? -10.037 -0.414 -20.234 1.00 76.50 314 LYS A CA 1
ATOM 2470 C C . LYS A 1 314 ? -10.715 0.956 -20.313 1.00 76.50 314 LYS A C 1
ATOM 2472 O O . LYS A 1 314 ? -10.006 1.939 -20.535 1.00 76.50 314 LYS A O 1
ATOM 2477 N N . ARG A 1 315 ? -12.040 1.066 -20.129 1.00 70.69 315 ARG A N 1
ATOM 2478 C CA . ARG A 1 315 ? -12.778 2.341 -20.298 1.00 70.69 315 ARG A CA 1
ATOM 2479 C C . ARG A 1 315 ? -12.245 3.457 -19.395 1.00 70.69 315 ARG A C 1
ATOM 2481 O O . ARG A 1 315 ? -12.163 4.603 -19.821 1.00 70.69 315 ARG A O 1
ATOM 2488 N N . ASP A 1 316 ? -11.770 3.092 -18.206 1.00 62.16 316 ASP A N 1
ATOM 2489 C CA . ASP A 1 316 ? -11.170 3.998 -17.219 1.00 62.16 316 ASP A CA 1
ATOM 2490 C C . ASP A 1 316 ? -9.627 3.928 -17.179 1.00 62.16 316 ASP A C 1
ATOM 2492 O O . ASP A 1 316 ? -8.996 4.347 -16.206 1.00 62.16 316 ASP A O 1
ATOM 2496 N N . GLY A 1 317 ? -8.972 3.410 -18.225 1.00 61.09 317 GLY A N 1
ATOM 2497 C CA . GLY A 1 317 ? -7.518 3.204 -18.247 1.00 61.09 317 GLY A CA 1
ATOM 2498 C C . GLY A 1 317 ? -6.711 4.466 -17.906 1.00 61.09 317 GLY A C 1
ATOM 2499 O O . GLY A 1 317 ? -5.786 4.408 -17.094 1.00 61.09 317 GLY A O 1
ATOM 2500 N N . ALA A 1 318 ? -7.116 5.627 -18.432 1.00 60.44 318 ALA A N 1
ATOM 2501 C CA . ALA A 1 318 ? -6.488 6.912 -18.118 1.00 60.44 318 ALA A CA 1
ATOM 2502 C C . ALA A 1 318 ? -6.624 7.286 -16.629 1.00 60.44 318 ALA A C 1
ATOM 2504 O O . ALA A 1 318 ? -5.641 7.675 -15.997 1.00 60.44 318 ALA A O 1
ATOM 2505 N N . LYS A 1 319 ? -7.815 7.087 -16.045 1.00 57.69 319 LYS A N 1
ATOM 2506 C CA . LYS A 1 319 ? -8.098 7.321 -14.618 1.00 57.69 319 LYS A CA 1
ATOM 2507 C C . LYS A 1 319 ? -7.269 6.402 -13.716 1.00 57.69 319 LYS A C 1
ATOM 2509 O O . LYS A 1 319 ? -6.800 6.831 -12.667 1.00 57.69 319 LYS A O 1
ATOM 2514 N N . TYR A 1 320 ? -7.025 5.165 -14.144 1.00 59.66 320 TYR A N 1
ATOM 2515 C CA . TYR A 1 320 ? -6.201 4.190 -13.420 1.00 59.66 320 TYR A CA 1
ATOM 2516 C C . TYR A 1 320 ? -4.710 4.247 -13.769 1.00 59.66 320 TYR A C 1
ATOM 2518 O O . TYR A 1 320 ? -3.960 3.329 -13.432 1.00 59.66 320 TYR A O 1
ATOM 2526 N N . ARG A 1 321 ? -4.256 5.325 -14.425 1.00 59.25 321 ARG A N 1
ATOM 2527 C CA . ARG A 1 321 ? -2.848 5.536 -14.806 1.00 59.25 321 ARG A CA 1
ATOM 2528 C C . ARG A 1 321 ? -2.273 4.398 -15.662 1.00 59.25 321 ARG A C 1
ATOM 2530 O O . ARG A 1 321 ? -1.054 4.171 -15.664 1.00 59.25 321 ARG A O 1
ATOM 2537 N N . LEU A 1 322 ? -3.132 3.699 -16.405 1.00 60.09 322 LEU A N 1
ATOM 2538 C CA . LEU A 1 322 ? -2.761 2.755 -17.450 1.00 60.09 322 LEU A CA 1
ATOM 2539 C C . LEU A 1 322 ? -2.342 3.573 -18.673 1.00 60.09 322 LEU A C 1
ATOM 2541 O O . LEU A 1 322 ? -3.141 3.863 -19.551 1.00 60.09 322 LEU A O 1
ATOM 2545 N N . ASN A 1 323 ? -1.084 4.016 -18.677 1.00 60.91 323 ASN A N 1
ATOM 2546 C CA . ASN A 1 323 ? -0.604 4.992 -19.654 1.00 60.91 323 ASN A CA 1
ATOM 2547 C C . ASN A 1 323 ? -0.725 4.477 -21.099 1.00 60.91 323 ASN A C 1
ATOM 2549 O O . ASN A 1 323 ? -1.412 5.071 -21.924 1.00 60.91 323 ASN A O 1
ATOM 2553 N N . LYS A 1 324 ? -0.074 3.346 -21.394 1.00 70.19 324 LYS A N 1
ATOM 2554 C CA . LYS A 1 324 ? -0.114 2.721 -22.726 1.00 70.19 324 LYS A CA 1
ATOM 2555 C C . LYS A 1 324 ? -0.601 1.276 -22.717 1.00 70.19 324 LYS A C 1
ATOM 2557 O O . LYS A 1 324 ? -1.066 0.808 -23.742 1.00 70.19 324 LYS A O 1
ATOM 2562 N N . GLY A 1 325 ? -0.523 0.583 -21.577 1.00 73.12 325 GLY A N 1
ATOM 2563 C CA . GLY A 1 325 ? -0.992 -0.803 -21.476 1.00 73.12 325 GLY A CA 1
ATOM 2564 C C . GLY A 1 325 ? -0.220 -1.789 -22.361 1.00 73.12 325 GLY A C 1
ATOM 2565 O O . GLY A 1 325 ? -0.818 -2.747 -22.834 1.00 73.12 325 GLY A O 1
ATOM 2566 N N . VAL A 1 326 ? 1.066 -1.529 -22.618 1.00 77.69 326 VAL A N 1
ATOM 2567 C CA . VAL A 1 326 ? 1.938 -2.346 -23.478 1.00 77.69 326 VAL A CA 1
ATOM 2568 C C . VAL A 1 326 ? 3.271 -2.632 -22.782 1.00 77.69 326 VAL A C 1
ATOM 2570 O O . VAL A 1 326 ? 3.734 -1.819 -21.970 1.00 77.69 326 VAL A O 1
ATOM 2573 N N . ALA A 1 327 ? 3.873 -3.773 -23.119 1.00 80.50 327 ALA A N 1
ATOM 2574 C CA . ALA A 1 327 ? 5.245 -4.136 -22.767 1.00 80.50 327 ALA A CA 1
ATOM 2575 C C . ALA A 1 327 ? 6.239 -3.694 -23.859 1.00 80.50 327 ALA A C 1
ATOM 2577 O O . ALA A 1 327 ? 5.826 -3.360 -24.971 1.00 80.50 327 ALA A O 1
ATOM 2578 N N . GLY A 1 328 ? 7.535 -3.675 -23.534 1.00 84.44 328 GLY A N 1
ATOM 2579 C CA . GLY A 1 328 ? 8.629 -3.424 -24.487 1.00 84.44 328 GLY A CA 1
ATOM 2580 C C . GLY A 1 328 ? 9.011 -1.949 -24.665 1.00 84.44 328 GLY A C 1
ATOM 2581 O O . GLY A 1 328 ? 9.891 -1.610 -25.448 1.00 84.44 328 GLY A O 1
ATOM 2582 N N . ARG A 1 329 ? 8.413 -1.032 -23.897 1.00 89.12 329 ARG A N 1
ATOM 2583 C CA . ARG A 1 329 ? 8.792 0.396 -23.915 1.00 89.12 329 ARG A CA 1
ATOM 2584 C C . ARG A 1 329 ? 10.220 0.622 -23.418 1.00 89.12 329 ARG A C 1
ATOM 2586 O O . ARG A 1 329 ? 10.865 1.589 -23.821 1.00 89.12 329 ARG A O 1
ATOM 2593 N N . GLY A 1 330 ? 10.688 -0.267 -22.551 1.00 89.50 330 GLY A N 1
ATOM 2594 C CA . GLY A 1 330 ? 12.012 -0.287 -21.965 1.00 89.50 330 GLY A CA 1
ATOM 2595 C C . GLY A 1 330 ? 13.122 -0.507 -22.989 1.00 89.50 330 GLY A C 1
ATOM 2596 O O . GLY A 1 330 ? 14.263 -0.171 -22.693 1.00 89.50 330 GLY A O 1
ATOM 2597 N N . GLU A 1 331 ? 12.821 -1.011 -24.192 1.00 91.25 331 GLU A N 1
ATOM 2598 C CA . GLU A 1 331 ? 13.796 -1.154 -25.287 1.00 91.25 331 GLU A CA 1
ATOM 2599 C C . GLU A 1 331 ? 14.458 0.179 -25.652 1.00 91.25 331 GLU A C 1
ATOM 2601 O O . GLU A 1 331 ? 15.641 0.211 -25.975 1.00 91.25 331 GLU A O 1
ATOM 2606 N N . ASN A 1 332 ? 13.729 1.288 -25.499 1.00 90.50 332 ASN A N 1
ATOM 2607 C CA . ASN A 1 332 ? 14.223 2.629 -25.804 1.00 90.50 332 ASN A CA 1
ATOM 2608 C C . ASN A 1 332 ? 15.046 3.266 -24.670 1.00 90.50 332 ASN A C 1
ATOM 2610 O O . ASN A 1 332 ? 15.490 4.403 -24.817 1.00 90.50 332 ASN A O 1
ATOM 2614 N N . VAL A 1 333 ? 15.238 2.589 -23.529 1.00 95.38 333 VAL A N 1
ATOM 2615 C CA . VAL A 1 333 ? 16.099 3.114 -22.457 1.00 95.38 333 VAL A CA 1
ATOM 2616 C C . VAL A 1 333 ? 17.558 3.117 -22.936 1.00 95.38 333 VAL A C 1
ATOM 2618 O O . VAL A 1 333 ? 18.051 2.054 -23.326 1.00 95.38 333 VAL A O 1
ATOM 2621 N N . PRO A 1 334 ? 18.272 4.261 -22.862 1.00 96.88 334 PRO A N 1
ATOM 2622 C CA . PRO A 1 334 ? 19.665 4.355 -23.282 1.00 96.88 334 PRO A CA 1
ATOM 2623 C C . PRO A 1 334 ? 20.568 3.297 -22.638 1.00 96.88 334 PRO A C 1
ATOM 2625 O O . PRO A 1 334 ? 20.486 3.020 -21.439 1.00 96.88 334 PRO A O 1
ATOM 2628 N N . GLU A 1 335 ? 21.493 2.748 -23.426 1.00 96.50 335 GLU A N 1
ATOM 2629 C CA . GLU A 1 335 ? 22.362 1.636 -23.017 1.00 96.50 335 GLU A CA 1
ATOM 2630 C C . GLU A 1 335 ? 23.207 1.953 -21.768 1.00 96.50 335 GLU A C 1
ATOM 2632 O O . GLU A 1 335 ? 23.407 1.094 -20.910 1.00 96.50 335 GLU A O 1
ATOM 2637 N N . GLY A 1 336 ? 23.665 3.200 -21.606 1.00 97.56 336 GLY A N 1
ATOM 2638 C CA . GLY A 1 336 ? 24.386 3.627 -20.400 1.00 97.56 336 GLY A CA 1
ATOM 2639 C C . GLY A 1 336 ? 23.539 3.510 -19.124 1.00 97.56 336 GLY A C 1
ATOM 2640 O O . GLY A 1 336 ? 24.007 2.984 -18.112 1.00 97.56 336 GLY A O 1
ATOM 2641 N N . ILE A 1 337 ? 22.270 3.917 -19.200 1.00 97.81 337 ILE A N 1
ATOM 2642 C CA . ILE A 1 337 ? 21.303 3.855 -18.094 1.00 97.81 337 ILE A CA 1
ATOM 2643 C C . ILE A 1 337 ? 20.936 2.397 -17.800 1.00 97.81 337 ILE A C 1
ATOM 2645 O O . ILE A 1 337 ? 20.916 1.978 -16.639 1.00 97.81 337 ILE A O 1
ATOM 2649 N N . ARG A 1 338 ? 20.734 1.586 -18.849 1.00 97.50 338 ARG A N 1
ATOM 2650 C CA . ARG A 1 338 ? 20.509 0.140 -18.723 1.00 97.50 338 ARG A CA 1
ATOM 2651 C C . ARG A 1 338 ? 21.657 -0.541 -17.986 1.00 97.50 338 ARG A C 1
ATOM 2653 O O . ARG A 1 338 ? 21.427 -1.252 -17.007 1.00 97.50 338 ARG A O 1
ATOM 2660 N N . ARG A 1 339 ? 22.896 -0.285 -18.409 1.00 97.56 339 ARG A N 1
ATOM 2661 C CA . ARG A 1 339 ? 24.100 -0.843 -17.784 1.00 97.56 339 ARG A CA 1
ATOM 2662 C C . ARG A 1 339 ? 24.219 -0.451 -16.315 1.00 97.56 339 ARG A C 1
ATOM 2664 O O . ARG A 1 339 ? 24.588 -1.293 -15.501 1.00 97.56 339 ARG A O 1
ATOM 2671 N N . ARG A 1 340 ? 23.877 0.793 -15.964 1.00 97.62 340 ARG A N 1
ATOM 2672 C CA . ARG A 1 340 ? 23.863 1.268 -14.571 1.00 97.62 340 ARG A CA 1
ATOM 2673 C C . ARG A 1 340 ? 22.870 0.475 -13.719 1.00 97.62 340 ARG A C 1
ATOM 2675 O O . ARG A 1 340 ? 23.262 -0.046 -12.676 1.00 97.62 340 ARG A O 1
ATOM 2682 N N . ALA A 1 341 ? 21.629 0.312 -14.179 1.00 97.75 341 ALA A N 1
ATOM 2683 C CA . ALA A 1 341 ? 20.620 -0.478 -13.468 1.00 97.75 341 ALA A CA 1
ATOM 2684 C C . ALA A 1 341 ? 21.041 -1.952 -13.311 1.00 97.75 341 ALA A C 1
ATOM 2686 O O . ALA A 1 341 ? 20.998 -2.495 -12.208 1.00 97.75 341 ALA A O 1
ATOM 2687 N N . LEU A 1 342 ? 21.542 -2.580 -14.381 1.00 97.56 342 LEU A N 1
ATOM 2688 C CA . LEU A 1 342 ? 22.039 -3.960 -14.333 1.00 97.56 342 LEU A CA 1
ATOM 2689 C C . LEU A 1 342 ? 23.235 -4.117 -13.384 1.00 97.56 342 LEU A C 1
ATOM 2691 O O . LEU A 1 342 ? 23.330 -5.118 -12.678 1.00 97.56 342 LEU A O 1
ATOM 2695 N N . ALA A 1 343 ? 24.131 -3.128 -13.316 1.00 97.69 343 ALA A N 1
ATOM 2696 C CA . ALA A 1 343 ? 25.245 -3.136 -12.371 1.00 97.69 343 ALA A CA 1
ATOM 2697 C C . ALA A 1 343 ? 24.778 -3.054 -10.908 1.00 97.69 34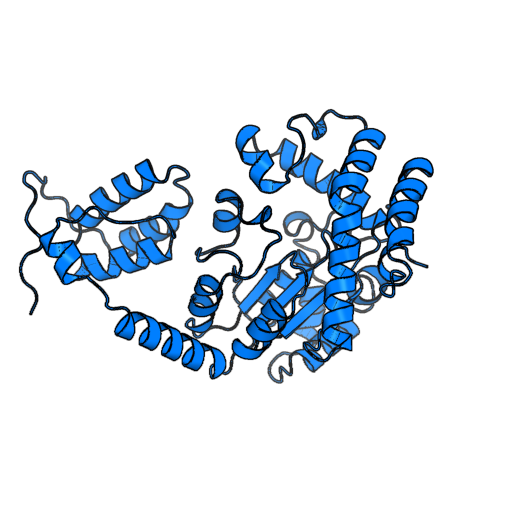3 ALA A C 1
ATOM 2699 O O . ALA A 1 343 ? 25.446 -3.607 -10.035 1.00 97.69 343 ALA A O 1
ATOM 2700 N N . ILE A 1 344 ? 23.647 -2.395 -10.632 1.00 97.69 344 ILE A N 1
ATOM 2701 C CA . ILE A 1 344 ? 23.001 -2.422 -9.313 1.00 97.69 344 ILE A CA 1
ATOM 2702 C C . ILE A 1 344 ? 22.426 -3.815 -9.052 1.00 97.69 344 ILE A C 1
ATOM 2704 O O . ILE A 1 344 ? 22.733 -4.399 -8.018 1.00 97.69 344 ILE A O 1
ATOM 2708 N N . PHE A 1 345 ? 21.652 -4.369 -9.990 1.00 97.50 345 PHE A N 1
ATOM 2709 C CA . PHE A 1 345 ? 21.008 -5.682 -9.843 1.00 97.50 345 PHE A CA 1
ATOM 2710 C C . PHE A 1 345 ? 22.018 -6.806 -9.624 1.00 97.50 345 PHE A C 1
ATOM 2712 O O . PHE A 1 345 ? 21.826 -7.642 -8.748 1.00 97.50 345 PHE A O 1
ATOM 2719 N N . LYS A 1 346 ? 23.149 -6.765 -10.335 1.00 96.38 346 LYS A N 1
ATOM 2720 C CA . LYS A 1 346 ? 24.242 -7.731 -10.187 1.00 96.38 346 LYS A CA 1
ATOM 2721 C C . LYS A 1 346 ? 24.792 -7.815 -8.760 1.00 96.38 346 LYS A C 1
ATOM 2723 O O . LYS A 1 346 ? 25.284 -8.860 -8.370 1.00 96.38 346 LYS A O 1
ATOM 2728 N N . ARG A 1 347 ? 24.699 -6.752 -7.952 1.00 96.81 347 ARG A N 1
ATOM 2729 C CA . ARG A 1 347 ? 25.151 -6.785 -6.544 1.00 96.81 347 ARG A CA 1
ATOM 2730 C C . ARG A 1 347 ? 24.300 -7.698 -5.661 1.00 96.81 347 ARG A C 1
ATOM 2732 O O . ARG A 1 347 ? 24.700 -7.967 -4.536 1.00 96.81 347 ARG A O 1
ATOM 2739 N N . TYR A 1 348 ? 23.149 -8.127 -6.165 1.00 96.00 348 TYR A N 1
ATOM 2740 C CA . TYR A 1 348 ? 22.186 -8.969 -5.477 1.00 96.00 348 TYR A CA 1
ATOM 2741 C C . TYR A 1 348 ? 21.983 -10.310 -6.203 1.00 96.00 348 TYR A C 1
ATOM 2743 O O . TYR A 1 348 ? 21.070 -11.045 -5.870 1.00 96.00 348 TYR A O 1
ATOM 2751 N N . ASP A 1 349 ? 22.796 -10.677 -7.196 1.00 90.69 349 ASP A N 1
ATOM 2752 C CA . ASP A 1 349 ? 22.582 -11.913 -7.972 1.00 90.69 349 ASP A CA 1
ATOM 2753 C C . ASP A 1 349 ? 22.595 -13.204 -7.123 1.00 90.69 349 ASP A C 1
ATOM 2755 O O . ASP A 1 349 ? 21.959 -14.191 -7.485 1.00 90.69 349 ASP A O 1
ATOM 2759 N N . GLN A 1 350 ? 23.258 -13.186 -5.964 1.00 92.62 350 GLN A N 1
ATOM 2760 C CA . GLN A 1 350 ? 23.301 -14.305 -5.014 1.00 92.62 350 GLN A CA 1
ATOM 2761 C C . GLN A 1 350 ? 22.093 -14.375 -4.065 1.00 92.62 350 GLN A C 1
ATOM 2763 O O . GLN A 1 350 ? 21.940 -15.360 -3.345 1.00 92.62 350 GLN A O 1
ATOM 2768 N N . ASP A 1 351 ? 21.251 -13.341 -4.018 1.00 91.94 351 ASP A N 1
ATOM 2769 C CA . ASP A 1 351 ? 20.201 -13.198 -3.003 1.00 91.94 351 ASP A CA 1
ATOM 2770 C C . ASP A 1 351 ? 18.827 -13.744 -3.445 1.00 91.94 351 ASP A C 1
ATOM 2772 O O . ASP A 1 351 ? 17.926 -13.854 -2.606 1.00 91.94 351 ASP A O 1
ATOM 2776 N N . GLY A 1 352 ? 18.633 -14.048 -4.735 1.00 90.88 352 GLY A N 1
ATOM 2777 C CA . GLY A 1 352 ? 17.348 -14.481 -5.296 1.00 90.88 352 GLY A CA 1
ATOM 2778 C C . GLY A 1 352 ? 17.237 -14.296 -6.814 1.00 90.88 352 GLY A C 1
ATOM 2779 O O . GLY A 1 352 ? 18.150 -13.784 -7.458 1.00 90.88 352 GLY A O 1
ATOM 2780 N N . ASP A 1 353 ? 16.105 -14.711 -7.387 1.00 94.62 353 ASP A N 1
ATOM 2781 C CA . ASP A 1 353 ? 15.865 -14.621 -8.830 1.00 94.62 353 ASP A CA 1
ATOM 2782 C C . ASP A 1 353 ? 15.397 -13.217 -9.237 1.00 94.62 353 ASP A C 1
ATOM 2784 O O . ASP A 1 353 ? 14.293 -12.789 -8.896 1.00 94.62 353 ASP A O 1
ATOM 2788 N N . LEU A 1 354 ? 16.237 -12.510 -9.996 1.00 96.25 354 LEU A N 1
ATOM 2789 C CA . LEU A 1 354 ? 15.955 -11.177 -10.533 1.00 96.25 354 LEU A CA 1
ATOM 2790 C C . LEU A 1 354 ? 15.453 -11.193 -11.984 1.00 96.25 354 LEU A C 1
ATOM 2792 O O . LEU A 1 354 ? 15.181 -10.114 -12.522 1.00 96.25 354 LEU A O 1
ATOM 2796 N N . SER A 1 355 ? 15.291 -12.370 -12.605 1.00 94.62 355 SER A N 1
ATOM 2797 C CA . SER A 1 355 ? 14.759 -12.523 -13.969 1.00 94.62 355 SER A CA 1
ATOM 2798 C C . SER A 1 355 ? 13.481 -11.704 -14.226 1.00 94.62 355 SER A C 1
ATOM 2800 O O . SER A 1 355 ? 13.427 -11.018 -15.257 1.00 94.62 355 SER A O 1
ATOM 2802 N N . PRO A 1 356 ? 12.520 -11.581 -13.277 1.00 94.44 356 PRO A N 1
ATOM 2803 C CA . PRO A 1 356 ? 11.297 -10.824 -13.535 1.00 94.44 356 PRO A CA 1
ATOM 2804 C C . PRO A 1 356 ? 11.507 -9.311 -13.686 1.00 94.44 356 PRO A C 1
ATOM 2806 O O . PRO A 1 356 ? 10.670 -8.625 -14.269 1.00 94.44 356 PRO A O 1
ATOM 2809 N N . LEU A 1 357 ? 12.611 -8.759 -13.165 1.00 95.19 357 LEU A N 1
ATOM 2810 C CA . LEU A 1 357 ? 12.937 -7.336 -13.322 1.00 95.19 357 LEU A CA 1
ATOM 2811 C C . LEU A 1 357 ? 13.677 -7.047 -14.627 1.00 95.19 357 LEU A C 1
ATOM 2813 O O . LEU A 1 357 ? 13.586 -5.931 -15.138 1.00 95.19 357 LEU A O 1
ATOM 2817 N N . ILE A 1 358 ? 14.421 -8.018 -15.153 1.00 92.12 358 ILE A N 1
ATOM 2818 C CA . ILE A 1 358 ? 15.286 -7.832 -16.325 1.00 92.12 358 ILE A CA 1
ATOM 2819 C C . ILE A 1 358 ? 14.631 -8.293 -17.628 1.00 92.12 358 ILE A C 1
ATOM 2821 O O . ILE A 1 358 ? 14.971 -7.745 -18.675 1.00 92.12 358 ILE A O 1
ATOM 2825 N N . GLY A 1 359 ? 13.643 -9.194 -17.562 1.00 78.88 359 GLY A N 1
ATOM 2826 C CA . GLY A 1 359 ? 12.940 -9.720 -18.736 1.00 78.88 359 GLY A CA 1
ATOM 2827 C C . GLY A 1 359 ? 13.800 -10.665 -19.576 1.00 78.88 359 GLY A C 1
ATOM 2828 O O . GLY A 1 359 ? 13.750 -10.581 -20.801 1.00 78.88 359 GLY A O 1
ATOM 2829 N N . ILE A 1 360 ? 14.620 -11.492 -18.916 1.00 59.00 360 ILE A N 1
ATOM 2830 C CA . ILE A 1 360 ? 15.439 -12.553 -19.526 1.00 59.00 360 ILE A CA 1
ATOM 2831 C C . ILE A 1 360 ? 14.818 -13.903 -19.206 1.00 59.00 360 ILE A C 1
ATOM 2833 O O . ILE A 1 360 ? 14.412 -14.064 -18.032 1.00 59.00 360 ILE A O 1
#

pLDDT: mean 89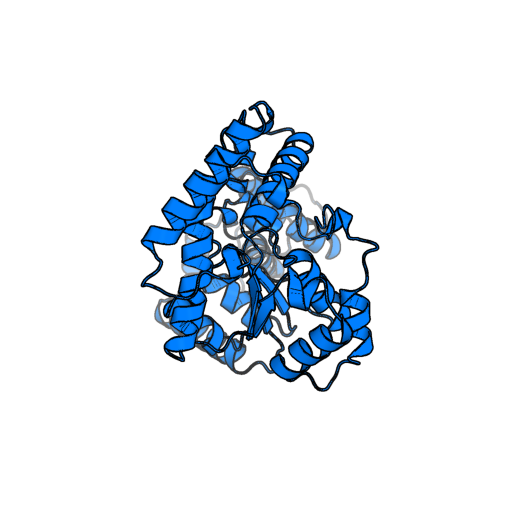.11, std 12.5, range [35.28, 98.75]

Nearest PDB structures (foldseek):
  5x2b-assembly10_J  TM=6.581E-01  e=6.861E-04  Mus musculus
  5x2b-assembly2_A  TM=6.287E-01  e=2.144E-03  Mus musculus
  3nib-assembly1_A-2  TM=5.460E-01  e=2.751E-02  uncultured soil bacterium
  1gg4-assembly2_B  TM=5.580E-01  e=3.951E+00  Escherichia coli

Foldseek 3Di:
DDDDPDDDDDDDPDAADDPVSLVVLLQCLLVPLDLVVSQVVLQVNLNSHDPVCSVVSQVSSCLAPVSHDHDGDPVVVVVPDDDPVRVVVVLVVLLVLLQPQPALAEEAAEDAPLCLLLLQQLCCQQVVAAEAQQQDSHPDVVSCLLVLSLVVQSDGDSNSLSVVSNPNHHHYYYGNHAADLVVLVSCNSNVYAYAYGFAAQLQSLVLVLVVLLVVLVVDPDLVSVCSNPVDDSCLNVDDPLVNSLVCLVVPLVSNLRRVLRVVVCVVVVSHDHHYDYSADQLLDQLLVNLVSVCVSSVPPPGDSVSSSCSSVDCVCCVVSSVPPSDPDPSVPRDPVSVVSSVVSNVVCPVRDDPCRHNVD

Mean predicted aligned error: 6.39 Å

Radius of gyration: 23.34 Å; Cα contacts (8 Å, |Δi|>4): 463; chains: 1; bounding box: 55×54×60 Å

Secondary structure (DSSP, 8-state):
--------S----PPPPPHHHHHHHHHHGGG---HHHHHHHHHHHHTTS-TTTHHHHHHHHHHH-TT------HHHHHHTPPPHHHHHHHHHHHHHHHHH----EEEEEE-TTSSHHHHHHHHHHHHTPEE---SSSSSSHHHHHHTTGGGGTTPPPHHHHHHHHHSSS-EEEEE-----HHHHHHHHHTTEEEEEEE--HHHHHHHHHHHHHHHHHH---HHHHHHHH---TTGGGS-HHHHHHHHHHHHHHHHHHHHHHHHHHHHTTS---EEEEIIIIISS-HHHHHHHHHHHHT-TTS-HHHHHHHHH--TTTTTTT-SS--S-GGGGS-HHHHHHHHHHHGGGTTSS--HHHHT-

Sequence (360 aa):
MNKHIGRIGFALECDPPSHQEIIDFIQGLPALGNVRQMCKKGSEFLARLPSNMVLEVTSEMSHAHPFFLPRVDEATAASLKIGMRQFVELVMRCRLTANHAKKTNILVACAPKSASTFIAAALGRALDLHNACLTCPTVDGQLSSLLGANLRSQELDELALLRNGLDPRSYVAQHHVRCTPYLANQLALYQIKPIVTIRNFFDSLVSLDDMFVADRRTYEHAQIRFFNDGLPAHYSDMALDDRLELLVDVHAVWYVQFLMSWQ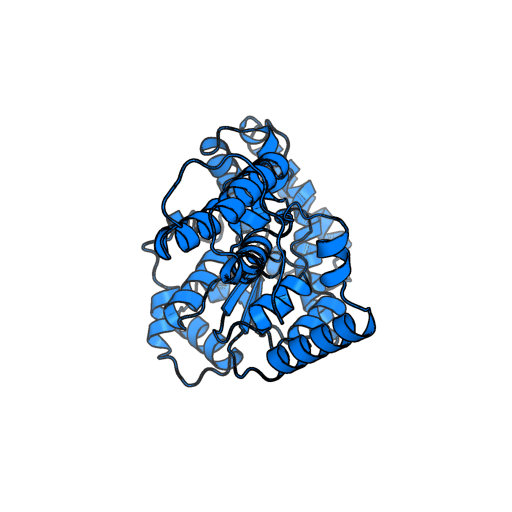KCETFGAVKPLWVSYEHDFLGNKQLLAEKIADFIGFDGVSLERLADALDDKRDGAKYRLNKGVAGRGENVPEGIRRRALAIFKRYDQDGDLSPLIGI